Protein AF-A0A8T4D573-F1 (afdb_monomer_lite)

Secondary structure (DSSP, 8-state):
-HHHHHHHHHHHHHHHHHHHHHHHT--HHHHHHHHHHHHHHHHHHHHHHHHHHHHHHHHHHHHHHHHHHGGGS-GGGHHHHHHHHHHHHHHHHHHHHHHHHHHTT---TTHHHHHHHHHHHHHHHHHHHHHHHHHHHH-GGGHHHHHHHHHHHHHHHHHHHHHHHTTTSTTHHHHHHHHHHHHHHHHHHHHHHHHHHHHHHHTT--

Foldseek 3Di:
DVPVVVLVVLVVVLVVQQVVLVVVCDDDPVSVVSNVVSVLSVLLSVLVVLLVVQLVVLVVVLVVVLVVCQVVDDPLLSLVSVLVSVLSSLVSSLVSNCVSCVSNVNPDPQSNLLSVLVSLLVNQLSCLVSVLVSCCVVPVVCVVVSVVSSVLSNVVSNLVSQCSNCVVPPPVVVVSVVVVVVSVVVVVVVCVVVVVVVVVVVVVVD

Sequence (206 aa):
SNFIGGVIKAFITILAIILAIQILNVGGTIGTYLTTIADYLPRLLGGILLIVFGTVLVDFLASFIGRMIRPMFPEAKSEIADMLKNLLMIGLIAFILMMALDLMLLSGDLIYPLILGFVIIGAGIALTDTLIKSIVDDHSEFKGVAGYAKFVLYSIFLIIGAGAIFATFSGVTNIVANISWAFAIALAIMLIPIAYAMAKKMTKET

pLDDT: mean 89.36, std 6.37, range [44.31, 97.0]

Structure (mmCIF, N/CA/C/O backbone):
data_AF-A0A8T4D573-F1
#
_entry.id   AF-A0A8T4D573-F1
#
loop_
_atom_site.group_PDB
_atom_site.id
_atom_site.type_symbol
_atom_site.label_atom_id
_atom_site.label_alt_id
_atom_site.label_comp_id
_atom_site.label_asym_id
_atom_site.label_entity_id
_atom_site.label_seq_id
_atom_site.pdbx_PDB_ins_code
_atom_site.Cartn_x
_atom_site.Cartn_y
_atom_site.Cartn_z
_atom_site.occupancy
_atom_site.B_iso_or_equiv
_atom_site.auth_seq_id
_atom_site.auth_comp_id
_atom_site.auth_asym_id
_atom_site.auth_atom_id
_atom_site.pdbx_PDB_model_num
ATOM 1 N N . SER A 1 1 ? 0.516 21.392 -20.082 1.00 58.72 1 SER A N 1
ATOM 2 C CA . SER A 1 1 ? 0.729 20.498 -21.241 1.00 58.72 1 SER A CA 1
ATOM 3 C C . SER A 1 1 ? 2.173 19.968 -21.378 1.00 58.72 1 SER A C 1
ATOM 5 O O . SER A 1 1 ? 2.546 19.539 -22.462 1.00 58.72 1 SER A O 1
ATOM 7 N N . ASN A 1 2 ? 2.992 19.919 -20.309 1.00 77.62 2 ASN A N 1
ATOM 8 C CA . ASN A 1 2 ? 4.424 19.555 -20.417 1.00 77.62 2 ASN A CA 1
ATOM 9 C C . ASN A 1 2 ? 4.730 18.076 -20.118 1.00 77.62 2 ASN A C 1
ATOM 11 O O . ASN A 1 2 ? 5.731 17.555 -20.598 1.00 77.62 2 ASN A O 1
ATOM 15 N N . PHE A 1 3 ? 3.868 17.383 -19.365 1.00 79.00 3 PHE A N 1
ATOM 16 C CA . PHE A 1 3 ? 4.100 15.989 -18.975 1.00 79.00 3 PHE A CA 1
ATOM 17 C C . PHE A 1 3 ? 3.975 15.021 -20.160 1.00 79.00 3 PHE A C 1
ATOM 19 O O . PHE A 1 3 ? 4.912 14.286 -20.443 1.00 79.00 3 PHE A O 1
ATOM 26 N N . ILE A 1 4 ? 2.869 15.087 -20.913 1.00 80.88 4 ILE A N 1
ATOM 27 C CA . ILE A 1 4 ? 2.641 14.229 -22.092 1.00 80.88 4 ILE A CA 1
ATOM 28 C C . ILE A 1 4 ? 3.752 14.430 -23.132 1.00 80.88 4 ILE A C 1
ATOM 30 O O . ILE A 1 4 ? 4.311 13.459 -23.632 1.00 80.88 4 ILE A O 1
ATOM 34 N N . GLY A 1 5 ? 4.137 15.682 -23.404 1.00 84.19 5 GLY A N 1
ATOM 35 C CA . GLY A 1 5 ? 5.257 15.984 -24.301 1.00 84.19 5 GLY A CA 1
ATOM 36 C C . GLY A 1 5 ? 6.594 15.431 -23.793 1.00 84.19 5 GLY A C 1
ATOM 37 O O . GLY A 1 5 ? 7.361 14.875 -24.575 1.00 84.19 5 GLY A O 1
ATOM 38 N N . GLY A 1 6 ? 6.856 15.520 -22.485 1.00 86.31 6 GLY A N 1
ATOM 39 C CA . GLY A 1 6 ? 8.038 14.929 -21.852 1.00 86.31 6 GLY A CA 1
ATOM 40 C C . GLY A 1 6 ? 8.073 13.404 -21.960 1.00 86.31 6 GLY A C 1
ATOM 41 O O . GLY A 1 6 ? 9.109 12.846 -22.312 1.00 86.31 6 GLY A O 1
ATOM 42 N N . VAL A 1 7 ? 6.936 12.740 -21.742 1.00 85.62 7 VAL A N 1
ATOM 43 C CA . VAL A 1 7 ? 6.785 11.284 -21.885 1.00 85.62 7 VAL A CA 1
ATOM 44 C C . VAL A 1 7 ? 7.024 10.842 -23.324 1.00 85.62 7 VAL A C 1
ATOM 46 O O . VAL A 1 7 ? 7.822 9.939 -23.557 1.00 85.62 7 VAL A O 1
ATOM 49 N N . ILE A 1 8 ? 6.380 11.495 -24.294 1.00 88.12 8 ILE A N 1
ATOM 50 C CA . ILE A 1 8 ? 6.554 11.176 -25.717 1.00 88.12 8 ILE A CA 1
ATOM 51 C C . ILE A 1 8 ? 8.015 11.383 -26.123 1.00 88.12 8 ILE A C 1
ATOM 53 O O . ILE A 1 8 ? 8.599 10.532 -26.791 1.00 88.12 8 ILE A O 1
ATOM 57 N N . LYS A 1 9 ? 8.644 12.474 -25.670 1.00 90.81 9 LYS A N 1
ATOM 58 C CA . LYS A 1 9 ? 10.063 12.728 -25.929 1.00 90.81 9 LYS A CA 1
ATOM 59 C C . LYS A 1 9 ? 10.951 11.643 -25.316 1.00 90.81 9 LYS A C 1
ATOM 61 O O . LYS A 1 9 ? 11.854 11.163 -25.999 1.00 90.81 9 LYS A O 1
ATOM 66 N N . ALA A 1 10 ? 10.701 11.244 -24.069 1.00 88.50 10 ALA A N 1
ATOM 67 C CA . ALA A 1 10 ? 11.438 10.172 -23.403 1.00 88.50 10 ALA A CA 1
ATOM 68 C C . ALA A 1 10 ? 11.289 8.843 -24.156 1.00 88.50 10 ALA A C 1
ATOM 70 O O . ALA A 1 10 ? 12.288 8.184 -24.426 1.00 88.50 10 ALA A O 1
ATOM 71 N N . PHE A 1 11 ? 10.071 8.504 -24.580 1.00 88.75 11 PHE A N 1
ATOM 72 C CA . PHE A 1 11 ? 9.787 7.311 -25.373 1.00 88.75 11 PHE A CA 1
ATOM 73 C C . PHE A 1 11 ? 10.551 7.303 -26.703 1.00 88.75 11 PHE A C 1
ATOM 75 O O . PHE A 1 11 ? 11.274 6.353 -26.989 1.00 88.75 11 PHE A O 1
ATOM 82 N N . ILE A 1 12 ? 10.464 8.388 -27.483 1.00 91.75 12 ILE A N 1
ATOM 83 C CA . ILE A 1 12 ? 11.185 8.518 -28.761 1.00 91.75 12 ILE A CA 1
ATOM 84 C C . ILE A 1 12 ? 12.700 8.444 -28.538 1.00 91.75 12 ILE A C 1
ATOM 86 O O . ILE A 1 12 ? 13.402 7.784 -29.299 1.00 91.75 12 ILE A O 1
ATOM 90 N N . THR A 1 13 ? 13.208 9.087 -27.483 1.00 91.75 13 THR A N 1
ATOM 91 C CA . THR A 1 13 ? 14.639 9.070 -27.145 1.00 91.75 13 THR A CA 1
ATOM 92 C C . THR A 1 13 ? 15.108 7.655 -26.816 1.00 91.75 13 THR A C 1
ATOM 94 O O . THR A 1 13 ? 16.134 7.218 -27.326 1.00 91.75 13 THR A O 1
ATOM 97 N N . ILE A 1 14 ? 14.342 6.914 -26.013 1.00 89.81 14 ILE A N 1
ATOM 98 C CA . ILE A 1 14 ? 14.645 5.524 -25.660 1.00 89.81 14 ILE A CA 1
ATOM 99 C C . ILE A 1 14 ? 14.647 4.637 -26.907 1.00 89.81 14 ILE A C 1
ATOM 101 O O . ILE A 1 14 ? 15.600 3.890 -27.113 1.00 89.81 14 ILE A O 1
ATOM 105 N N . LEU A 1 15 ? 13.637 4.760 -27.775 1.00 89.50 15 LEU A N 1
ATOM 106 C CA . LEU A 1 15 ? 13.593 4.014 -29.036 1.00 89.50 15 LEU A CA 1
ATOM 107 C C . LEU A 1 15 ? 14.800 4.322 -29.927 1.00 89.50 15 LEU A C 1
ATOM 109 O O . LEU A 1 15 ? 15.407 3.405 -30.474 1.00 89.50 15 LEU A O 1
ATOM 113 N N . ALA A 1 16 ? 15.179 5.596 -30.042 1.00 92.44 16 ALA A N 1
ATOM 114 C CA . ALA A 1 16 ? 16.344 6.002 -30.818 1.00 92.44 16 ALA A CA 1
ATOM 115 C C . ALA A 1 16 ? 17.644 5.392 -30.266 1.00 92.44 16 ALA A C 1
ATOM 117 O O . ALA A 1 16 ? 18.464 4.911 -31.044 1.00 92.44 16 ALA A O 1
ATOM 118 N N . ILE A 1 17 ? 17.813 5.360 -28.939 1.00 88.81 17 ILE A N 1
ATOM 119 C CA . ILE A 1 17 ? 18.970 4.734 -28.279 1.00 88.81 17 ILE A CA 1
ATOM 120 C C . ILE A 1 17 ? 19.013 3.228 -28.565 1.00 88.81 17 ILE A C 1
ATOM 122 O O . ILE A 1 17 ? 20.065 2.718 -28.946 1.00 88.81 17 ILE A O 1
ATOM 126 N N . ILE A 1 18 ? 17.884 2.524 -28.425 1.00 88.25 18 ILE A N 1
ATOM 127 C CA . ILE A 1 18 ? 17.798 1.078 -28.684 1.00 88.25 18 ILE A CA 1
ATOM 128 C C . ILE A 1 18 ? 18.195 0.771 -30.130 1.00 88.25 18 ILE A C 1
ATOM 130 O O . ILE A 1 18 ? 19.065 -0.067 -30.368 1.00 88.25 18 ILE A O 1
ATOM 134 N N . LEU A 1 19 ? 17.611 1.490 -31.093 1.00 89.06 19 LEU A N 1
ATOM 135 C CA . LEU A 1 19 ? 17.912 1.310 -32.513 1.00 89.06 19 LEU A CA 1
ATOM 136 C C . LEU A 1 19 ? 19.377 1.626 -32.830 1.00 89.06 19 LEU A C 1
ATOM 138 O O . LEU A 1 19 ? 20.020 0.877 -33.560 1.00 89.06 19 LEU A O 1
ATOM 142 N N . ALA A 1 20 ? 19.929 2.699 -32.260 1.00 90.06 20 ALA A N 1
ATOM 143 C CA . ALA A 1 20 ? 21.328 3.060 -32.460 1.00 90.06 20 ALA A CA 1
ATOM 144 C C . ALA A 1 20 ? 22.279 1.965 -31.951 1.00 90.06 20 ALA A C 1
ATOM 146 O O . ALA A 1 20 ? 23.212 1.595 -32.659 1.00 90.06 20 ALA A O 1
ATOM 147 N N . ILE A 1 21 ? 22.026 1.408 -30.762 1.00 87.06 21 ILE A N 1
ATOM 148 C CA . ILE A 1 21 ? 22.835 0.321 -30.189 1.00 87.06 21 ILE A CA 1
ATOM 149 C C . ILE A 1 21 ? 22.761 -0.936 -31.066 1.00 87.06 21 ILE A C 1
ATOM 151 O O . ILE A 1 21 ? 23.793 -1.551 -31.335 1.00 87.06 21 ILE A O 1
ATOM 155 N N . GLN A 1 22 ? 21.568 -1.286 -31.554 1.00 84.38 22 GLN A N 1
ATOM 156 C CA . GLN A 1 22 ? 21.377 -2.437 -32.441 1.00 84.38 22 GLN A CA 1
ATOM 157 C C . GLN A 1 22 ? 22.103 -2.265 -33.782 1.00 84.38 22 GLN A C 1
ATOM 159 O O . GLN A 1 22 ? 22.758 -3.196 -34.244 1.00 84.38 22 GLN A O 1
ATOM 164 N N . ILE A 1 23 ? 22.039 -1.075 -34.388 1.00 89.06 23 ILE A N 1
ATOM 165 C CA . ILE A 1 23 ? 22.716 -0.775 -35.662 1.00 89.06 23 ILE A CA 1
ATOM 166 C C . ILE A 1 23 ? 24.237 -0.776 -35.496 1.00 89.06 23 ILE A C 1
ATOM 168 O O . ILE A 1 23 ? 24.948 -1.291 -36.357 1.00 89.06 23 ILE A O 1
ATOM 172 N N . LEU A 1 24 ? 24.745 -0.206 -34.398 1.00 87.25 24 LEU A N 1
ATOM 173 C CA . LEU A 1 24 ? 26.181 -0.164 -34.120 1.00 87.25 24 LEU A CA 1
ATOM 174 C C . LEU A 1 24 ? 26.783 -1.561 -33.924 1.00 87.25 24 LEU A C 1
ATOM 176 O O . LEU A 1 24 ? 27.994 -1.702 -34.080 1.00 87.25 24 LEU A O 1
ATOM 180 N N . ASN A 1 25 ? 25.957 -2.568 -33.597 1.00 83.56 25 ASN A N 1
ATOM 181 C CA . ASN A 1 25 ? 26.332 -3.977 -33.454 1.00 83.56 25 ASN A CA 1
ATOM 182 C C . ASN A 1 25 ? 27.663 -4.156 -32.703 1.00 83.56 25 ASN A C 1
ATOM 184 O O . ASN A 1 25 ? 28.587 -4.836 -33.156 1.00 83.56 25 ASN A O 1
ATOM 188 N N . VAL A 1 26 ? 27.785 -3.452 -31.574 1.00 83.25 26 VAL A N 1
ATOM 189 C CA . VAL A 1 26 ? 29.014 -3.433 -30.783 1.00 83.25 26 VAL A CA 1
ATOM 190 C C . VAL A 1 26 ? 29.259 -4.849 -30.266 1.00 83.25 26 VAL A C 1
ATOM 192 O O . VAL A 1 26 ? 28.441 -5.393 -29.534 1.00 83.25 26 VAL A O 1
ATOM 195 N N . GLY A 1 27 ? 30.368 -5.463 -30.673 1.00 84.56 27 GLY A N 1
ATOM 196 C CA . GLY A 1 27 ? 30.741 -6.806 -30.233 1.00 84.56 27 GLY A CA 1
ATOM 197 C C . GLY A 1 27 ? 31.335 -6.840 -28.820 1.00 84.56 27 GLY A C 1
ATOM 198 O O . GLY A 1 27 ? 31.712 -5.818 -28.242 1.00 84.56 27 GLY A O 1
ATOM 199 N N . GLY A 1 28 ? 31.470 -8.050 -28.275 1.00 89.38 28 GLY A N 1
ATOM 200 C CA . GLY A 1 28 ? 32.085 -8.290 -26.967 1.00 89.38 28 GLY A CA 1
ATOM 201 C C . GLY A 1 28 ? 31.202 -7.892 -25.779 1.00 89.38 28 GLY A C 1
ATOM 202 O O . GLY A 1 28 ? 30.035 -7.538 -25.924 1.00 89.38 28 GLY A O 1
ATOM 203 N N . THR A 1 29 ? 31.773 -7.949 -24.575 1.00 88.75 29 THR A N 1
ATOM 204 C CA . THR A 1 29 ? 31.040 -7.773 -23.308 1.00 88.75 29 THR A CA 1
ATOM 205 C C . THR A 1 29 ? 30.354 -6.408 -23.189 1.00 88.75 29 THR A C 1
ATOM 207 O O . THR A 1 29 ? 29.264 -6.306 -22.633 1.00 88.75 29 THR A O 1
ATOM 210 N N . ILE A 1 30 ? 30.966 -5.352 -23.736 1.00 87.00 30 ILE A N 1
ATOM 211 C CA . ILE A 1 30 ? 30.403 -3.993 -23.724 1.00 87.00 30 ILE A CA 1
ATOM 212 C C . ILE A 1 30 ? 29.105 -3.939 -24.535 1.00 87.00 30 ILE A C 1
ATOM 214 O O . ILE A 1 30 ? 28.129 -3.347 -24.079 1.00 87.00 30 ILE A O 1
ATOM 218 N N . GLY A 1 31 ? 29.067 -4.606 -25.690 1.00 87.31 31 GLY A N 1
ATOM 219 C CA . GLY A 1 31 ? 27.861 -4.738 -26.502 1.00 87.31 31 GLY A CA 1
ATOM 220 C C . GLY A 1 31 ? 26.701 -5.354 -25.736 1.00 87.31 31 GLY A C 1
ATOM 221 O O . GLY A 1 31 ? 25.617 -4.781 -25.689 1.00 87.31 31 GLY A O 1
ATOM 222 N N . THR A 1 32 ? 26.959 -6.471 -25.052 1.00 89.31 32 THR A N 1
ATOM 223 C CA . THR A 1 32 ? 25.956 -7.176 -24.241 1.00 89.31 32 THR A CA 1
ATOM 224 C C . THR A 1 32 ? 25.399 -6.313 -23.104 1.00 89.31 32 THR A C 1
ATOM 226 O O . THR A 1 32 ? 24.200 -6.348 -22.822 1.00 89.31 32 THR A O 1
ATOM 229 N N . TYR A 1 33 ? 26.237 -5.507 -22.445 1.00 89.50 33 TYR A N 1
ATOM 230 C CA . TYR A 1 33 ? 25.753 -4.574 -21.423 1.00 89.50 33 TYR A CA 1
ATOM 231 C C . TYR A 1 33 ? 24.884 -3.467 -22.023 1.00 89.50 33 TYR A C 1
ATOM 233 O O . TYR A 1 33 ? 23.827 -3.159 -21.473 1.00 89.50 33 TYR A O 1
ATOM 241 N N . LEU A 1 34 ? 25.292 -2.894 -23.159 1.00 89.19 34 LEU A N 1
ATOM 242 C CA . LEU A 1 34 ? 24.526 -1.848 -23.833 1.00 89.19 34 LEU A CA 1
ATOM 243 C C . LEU A 1 34 ? 23.157 -2.353 -24.292 1.00 89.19 34 LEU A C 1
ATOM 245 O O . LEU A 1 34 ? 22.168 -1.658 -24.076 1.00 89.19 34 LEU A O 1
ATOM 249 N N . THR A 1 35 ? 23.072 -3.565 -24.848 1.00 88.38 35 THR A N 1
ATOM 250 C CA . THR A 1 35 ? 21.784 -4.165 -25.228 1.00 88.38 35 THR A CA 1
ATOM 251 C C . THR A 1 35 ? 20.903 -4.412 -24.006 1.00 88.38 35 THR A C 1
ATOM 253 O O . THR A 1 35 ? 19.734 -4.051 -24.020 1.00 88.38 35 THR A O 1
ATOM 256 N N . THR A 1 36 ? 21.472 -4.911 -22.905 1.00 90.12 36 THR A N 1
ATOM 257 C CA . THR A 1 36 ? 20.721 -5.146 -21.658 1.00 90.12 36 THR A CA 1
ATOM 258 C C . THR A 1 36 ? 20.144 -3.849 -21.079 1.00 90.12 36 THR A C 1
ATOM 260 O O . THR A 1 36 ? 18.984 -3.807 -20.673 1.00 90.12 36 THR A O 1
ATOM 263 N N . ILE A 1 37 ? 20.931 -2.766 -21.061 1.00 90.25 37 ILE A N 1
ATOM 264 C CA . ILE A 1 37 ? 20.462 -1.445 -20.611 1.00 90.25 37 ILE A CA 1
ATOM 265 C C . ILE A 1 37 ? 19.365 -0.929 -21.547 1.00 90.25 37 ILE A C 1
ATOM 267 O O . ILE A 1 37 ? 18.338 -0.433 -21.081 1.00 90.25 37 ILE A O 1
ATOM 271 N N . ALA A 1 38 ? 19.568 -1.059 -22.858 1.00 89.25 38 ALA A N 1
ATOM 272 C CA . ALA A 1 38 ? 18.610 -0.626 -23.864 1.00 89.25 38 ALA A CA 1
ATOM 273 C C . ALA A 1 38 ? 17.259 -1.345 -23.708 1.00 89.25 38 ALA A C 1
ATOM 275 O O . ALA A 1 38 ? 16.220 -0.690 -23.719 1.00 89.25 38 ALA A O 1
ATOM 276 N N . ASP A 1 39 ? 17.275 -2.655 -23.459 1.00 89.50 39 ASP A N 1
ATOM 277 C CA . ASP A 1 39 ? 16.074 -3.474 -23.256 1.00 89.50 39 ASP A CA 1
ATOM 278 C C . ASP A 1 39 ? 15.352 -3.172 -21.929 1.00 89.50 39 ASP A C 1
ATOM 280 O O . ASP A 1 39 ? 14.144 -3.399 -21.797 1.00 89.50 39 ASP A O 1
ATOM 284 N N . TYR A 1 40 ? 16.066 -2.628 -20.938 1.00 93.12 40 TYR A N 1
ATOM 285 C CA . TYR A 1 40 ? 15.498 -2.215 -19.654 1.00 93.12 40 TYR A CA 1
ATOM 286 C C . TYR A 1 40 ? 14.774 -0.860 -19.723 1.00 93.12 40 TYR A C 1
ATOM 288 O O . TYR A 1 40 ? 13.753 -0.668 -19.058 1.00 93.12 40 TYR A O 1
ATOM 296 N N . LEU A 1 41 ? 15.253 0.084 -20.541 1.00 92.19 41 LEU A N 1
ATOM 297 C CA . LEU A 1 41 ? 14.699 1.444 -20.616 1.00 92.19 41 LEU A CA 1
ATOM 298 C C . LEU A 1 41 ? 13.180 1.496 -20.907 1.00 92.19 41 LEU A C 1
ATOM 300 O O . LEU A 1 41 ? 12.484 2.249 -20.218 1.00 92.19 41 LEU A O 1
ATOM 304 N N . PRO A 1 42 ? 12.616 0.710 -21.852 1.00 92.25 42 PRO A N 1
ATOM 305 C CA . PRO A 1 42 ? 11.173 0.671 -22.082 1.00 92.25 42 PRO A CA 1
ATOM 306 C C . PRO A 1 42 ? 10.381 0.212 -20.859 1.00 92.25 42 PRO A C 1
ATOM 308 O O . PRO A 1 42 ? 9.311 0.754 -20.586 1.00 92.25 42 PRO A O 1
ATOM 311 N N . ARG A 1 43 ? 10.911 -0.758 -20.104 1.00 94.31 43 ARG A N 1
ATOM 312 C CA . ARG A 1 43 ? 10.274 -1.289 -18.890 1.00 94.31 43 ARG A CA 1
ATOM 313 C C . ARG A 1 43 ? 10.236 -0.241 -17.787 1.00 94.31 43 ARG A C 1
ATOM 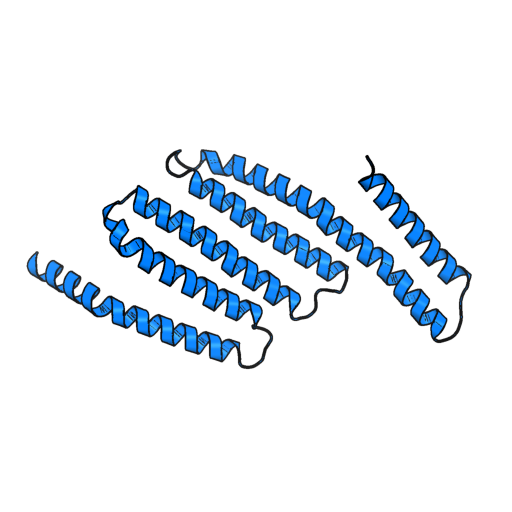315 O O . ARG A 1 43 ? 9.186 -0.016 -17.192 1.00 94.31 43 ARG A O 1
ATOM 322 N N . LEU A 1 44 ? 11.359 0.449 -17.579 1.00 93.81 44 LEU A N 1
ATOM 323 C CA . LEU A 1 44 ? 11.462 1.552 -16.626 1.00 93.81 44 LEU A CA 1
ATOM 324 C C . LEU A 1 44 ? 10.452 2.658 -16.945 1.00 93.81 44 LEU A C 1
ATOM 326 O O . LEU A 1 44 ? 9.699 3.090 -16.072 1.00 93.81 44 LEU A O 1
ATOM 330 N N . LEU A 1 45 ? 10.401 3.088 -18.209 1.00 93.25 45 LEU A N 1
ATOM 331 C CA . LEU A 1 45 ? 9.435 4.091 -18.645 1.00 93.25 45 LEU A CA 1
ATOM 332 C C . LEU A 1 45 ? 7.999 3.591 -18.441 1.00 93.25 45 LEU A C 1
ATOM 334 O O . LEU A 1 45 ? 7.183 4.317 -17.882 1.00 93.25 45 LEU A O 1
ATOM 338 N N . GLY A 1 46 ? 7.700 2.352 -18.839 1.00 94.44 46 GLY A N 1
ATOM 339 C CA . GLY A 1 46 ? 6.391 1.733 -18.648 1.00 94.44 46 GLY A CA 1
ATOM 340 C C . GLY A 1 46 ? 5.944 1.728 -17.185 1.00 94.44 46 GLY A C 1
ATOM 341 O O . GLY A 1 46 ? 4.816 2.119 -16.899 1.00 94.44 46 GLY A O 1
ATOM 342 N N . GLY A 1 47 ? 6.834 1.376 -16.253 1.00 95.62 47 GLY A N 1
ATOM 343 C CA . GLY A 1 47 ? 6.546 1.400 -14.818 1.00 95.62 47 GLY A CA 1
ATOM 344 C C . GLY A 1 47 ? 6.252 2.802 -14.289 1.00 95.62 47 GLY A C 1
ATOM 345 O O . GLY A 1 47 ? 5.265 3.000 -13.584 1.00 95.62 47 GLY A O 1
ATOM 346 N N . ILE A 1 48 ? 7.044 3.804 -14.686 1.00 93.44 48 ILE A N 1
ATOM 347 C CA . ILE A 1 48 ? 6.796 5.208 -14.318 1.00 93.44 48 ILE A CA 1
ATOM 348 C C . ILE A 1 48 ? 5.435 5.674 -14.851 1.00 93.44 48 ILE A C 1
ATOM 350 O O . ILE A 1 48 ? 4.665 6.304 -14.124 1.00 93.44 48 ILE A O 1
ATOM 354 N N . LEU A 1 49 ? 5.109 5.346 -16.104 1.00 94.62 49 LEU A N 1
ATOM 355 C CA . LEU A 1 49 ? 3.810 5.677 -16.691 1.00 94.62 49 LEU A CA 1
ATOM 356 C C . LEU A 1 49 ? 2.665 4.974 -15.972 1.00 94.62 49 LEU A C 1
ATOM 358 O O . LEU A 1 49 ? 1.633 5.598 -15.735 1.00 94.62 49 LEU A O 1
ATOM 362 N N . LEU A 1 50 ? 2.858 3.715 -15.579 1.00 96.25 50 LEU A N 1
ATOM 363 C CA . LEU A 1 50 ? 1.880 2.964 -14.807 1.00 96.25 50 LEU A CA 1
ATOM 364 C C . LEU A 1 50 ? 1.618 3.632 -13.453 1.00 96.25 50 LEU A C 1
ATOM 366 O O . LEU A 1 50 ? 0.462 3.747 -13.067 1.00 96.25 50 LEU A O 1
ATOM 370 N N . ILE A 1 51 ? 2.638 4.151 -12.764 1.00 95.25 51 ILE A N 1
ATOM 371 C CA . ILE A 1 51 ? 2.447 4.904 -11.512 1.00 95.25 51 ILE A CA 1
ATOM 372 C C . ILE A 1 51 ? 1.665 6.195 -11.776 1.00 95.25 51 ILE A C 1
ATOM 374 O O . ILE A 1 51 ? 0.683 6.482 -11.090 1.00 95.25 51 ILE A O 1
ATOM 378 N N . VAL A 1 52 ? 2.062 6.978 -12.782 1.00 93.88 52 VAL A N 1
ATOM 379 C CA . VAL A 1 52 ? 1.438 8.284 -13.034 1.00 93.88 52 VAL A CA 1
ATOM 380 C C . VAL A 1 52 ? -0.009 8.145 -13.502 1.00 93.88 52 VAL A C 1
ATOM 382 O O . VAL A 1 52 ? -0.898 8.773 -12.938 1.00 93.88 52 VAL A O 1
ATOM 385 N N . PHE A 1 53 ? -0.278 7.319 -14.511 1.00 94.19 53 PHE A N 1
ATOM 386 C CA . PHE A 1 53 ? -1.645 7.128 -14.998 1.00 94.19 53 PHE A CA 1
ATOM 387 C C . PHE A 1 53 ? -2.471 6.249 -14.062 1.00 94.19 53 PHE A C 1
ATOM 389 O O . PHE A 1 53 ? -3.662 6.496 -13.881 1.00 94.19 53 PHE A O 1
ATOM 396 N N . GLY A 1 54 ? -1.842 5.255 -13.435 1.00 95.56 54 GLY A N 1
ATOM 397 C CA . GLY A 1 54 ? -2.488 4.378 -12.471 1.00 95.56 54 GLY A CA 1
ATOM 398 C C . GLY A 1 54 ? -3.015 5.157 -11.278 1.00 95.56 54 GLY A C 1
ATOM 399 O O . GLY A 1 54 ? -4.178 4.999 -10.944 1.00 95.56 54 GLY A O 1
ATOM 400 N N . THR A 1 55 ? -2.233 6.063 -10.685 1.00 94.19 55 THR A N 1
ATOM 401 C CA . THR A 1 55 ? -2.708 6.886 -9.552 1.00 94.19 55 THR A CA 1
ATOM 402 C C . THR A 1 55 ? -3.910 7.762 -9.911 1.00 94.19 55 THR A C 1
ATOM 404 O O . THR A 1 55 ? -4.852 7.843 -9.123 1.00 94.19 55 THR A O 1
ATOM 407 N N . VAL A 1 56 ? -3.941 8.344 -11.116 1.00 95.44 56 VAL A N 1
ATOM 408 C CA . VAL A 1 56 ? -5.115 9.081 -11.624 1.00 95.44 56 VAL A CA 1
ATOM 409 C C . VAL A 1 56 ? -6.331 8.160 -11.750 1.00 95.44 56 VAL A C 1
ATOM 411 O O . VAL A 1 56 ? -7.435 8.523 -11.343 1.00 95.44 56 VAL A O 1
ATOM 414 N N . LEU A 1 57 ? -6.137 6.951 -12.280 1.00 95.94 57 LEU A N 1
ATOM 415 C CA . LEU A 1 57 ? -7.197 5.952 -12.402 1.00 95.94 57 LEU A CA 1
ATOM 416 C C . LEU A 1 57 ? -7.700 5.489 -11.029 1.00 95.94 57 LEU A C 1
ATOM 418 O O . LEU A 1 57 ? -8.906 5.326 -10.853 1.00 95.94 57 LEU A O 1
ATOM 422 N N . VAL A 1 58 ? -6.812 5.324 -10.045 1.00 97.00 58 VAL A N 1
ATOM 423 C CA . VAL A 1 58 ? -7.197 4.985 -8.669 1.00 97.00 58 VAL A CA 1
ATOM 424 C C . VAL A 1 58 ? -8.059 6.078 -8.057 1.00 97.00 58 VAL A C 1
ATOM 426 O O . VAL A 1 58 ? -9.103 5.762 -7.489 1.00 97.00 58 VAL A O 1
ATOM 429 N N . ASP A 1 59 ? -7.667 7.347 -8.187 1.00 95.62 59 ASP A N 1
ATOM 430 C CA . ASP A 1 59 ? -8.467 8.455 -7.660 1.00 95.62 59 ASP A CA 1
ATOM 431 C C . ASP A 1 59 ? -9.856 8.503 -8.311 1.00 95.62 59 ASP A C 1
ATOM 433 O O . ASP A 1 59 ? -10.870 8.633 -7.618 1.00 95.62 59 ASP A O 1
ATOM 437 N N . PHE A 1 60 ? -9.920 8.297 -9.630 1.00 96.12 60 PHE A N 1
ATOM 438 C CA . PHE A 1 60 ? -11.183 8.199 -10.353 1.00 96.12 60 PHE A CA 1
ATOM 439 C C . PHE A 1 60 ? -12.054 7.045 -9.841 1.00 96.12 60 PHE A C 1
ATOM 441 O O . PHE A 1 60 ? -13.204 7.274 -9.460 1.00 96.12 60 PHE A O 1
ATOM 448 N N . LEU A 1 61 ? -11.519 5.819 -9.792 1.00 95.81 61 LEU A N 1
ATOM 449 C CA . LEU A 1 61 ? -12.261 4.633 -9.355 1.00 95.81 61 LEU A CA 1
ATOM 450 C C . LEU A 1 61 ? -12.716 4.749 -7.903 1.00 95.81 61 LEU A C 1
ATOM 452 O O . LEU A 1 61 ? -13.876 4.476 -7.594 1.00 95.81 61 LEU A O 1
ATOM 456 N N . ALA A 1 62 ? -11.833 5.183 -7.010 1.00 95.19 62 ALA A N 1
ATOM 457 C CA . ALA A 1 62 ? -12.171 5.317 -5.608 1.00 95.19 62 ALA A CA 1
ATOM 458 C C . ALA A 1 62 ? -13.179 6.428 -5.359 1.00 95.19 62 ALA A C 1
ATOM 460 O O . ALA A 1 62 ? -14.098 6.261 -4.562 1.00 95.19 62 ALA A O 1
ATOM 461 N N . SER A 1 63 ? -13.066 7.550 -6.065 1.00 94.69 63 SER A N 1
ATOM 462 C CA . SER A 1 63 ? -14.066 8.609 -5.992 1.00 94.69 63 SER A CA 1
ATOM 463 C C . SER A 1 63 ? -15.407 8.170 -6.576 1.00 94.69 63 SER A C 1
ATOM 465 O O . SER A 1 63 ? -16.444 8.500 -6.004 1.00 94.69 63 SER A O 1
ATOM 467 N N . PHE A 1 64 ? -15.410 7.403 -7.667 1.00 94.88 64 PHE A N 1
ATOM 468 C CA . PHE A 1 64 ? -16.626 6.839 -8.249 1.00 94.88 64 PHE A CA 1
ATOM 469 C C . PHE A 1 64 ? -17.326 5.883 -7.276 1.00 94.88 64 PHE A C 1
ATOM 471 O O . PHE A 1 64 ? -18.493 6.093 -6.946 1.00 94.88 64 PHE A O 1
ATOM 478 N N . ILE A 1 65 ? -16.598 4.894 -6.751 1.00 93.31 65 ILE A N 1
ATOM 479 C CA . ILE A 1 65 ? -17.131 3.942 -5.771 1.00 93.31 65 ILE A CA 1
ATOM 480 C C . ILE A 1 65 ? -17.558 4.678 -4.499 1.00 93.31 65 ILE A C 1
ATOM 482 O O . ILE A 1 65 ? -18.661 4.456 -4.018 1.00 93.31 65 ILE A O 1
ATOM 486 N N . GLY A 1 66 ? -16.757 5.628 -4.009 1.00 92.25 66 GLY A N 1
ATOM 487 C CA . GLY A 1 66 ? -17.085 6.468 -2.857 1.00 92.25 66 GLY A CA 1
ATOM 488 C C . GLY A 1 66 ? -18.422 7.202 -3.010 1.00 92.25 66 GLY A C 1
ATOM 489 O O . GLY A 1 66 ? -19.244 7.199 -2.097 1.00 92.25 66 GLY A O 1
ATOM 490 N N . ARG A 1 67 ? -18.688 7.783 -4.186 1.00 93.25 67 ARG A N 1
ATOM 491 C CA . ARG A 1 67 ? -19.976 8.435 -4.488 1.00 93.25 67 ARG A CA 1
ATOM 492 C C . ARG A 1 67 ? -21.132 7.443 -4.595 1.00 93.25 67 ARG A C 1
ATOM 494 O O . ARG A 1 67 ? -22.253 7.816 -4.275 1.00 93.25 67 ARG A O 1
ATOM 501 N N . MET A 1 68 ? -20.871 6.214 -5.036 1.00 92.75 68 MET A N 1
ATOM 502 C CA . MET A 1 68 ? -21.880 5.158 -5.134 1.00 92.75 68 MET A CA 1
ATOM 503 C C . MET A 1 68 ? -22.251 4.579 -3.763 1.00 92.75 68 MET A C 1
ATOM 505 O O . MET A 1 68 ? -23.426 4.329 -3.513 1.00 92.75 68 MET A O 1
ATOM 509 N N . ILE A 1 69 ? -21.275 4.399 -2.867 1.00 91.12 69 ILE A N 1
ATOM 510 C CA . ILE A 1 69 ? -21.503 3.814 -1.537 1.00 91.12 69 ILE A CA 1
ATOM 511 C C . ILE A 1 69 ? -22.037 4.831 -0.527 1.00 91.12 69 ILE A C 1
ATOM 513 O O . ILE A 1 69 ? -22.785 4.454 0.366 1.00 91.12 69 ILE A O 1
ATOM 517 N N . ARG A 1 70 ? -21.682 6.118 -0.643 1.00 89.94 70 ARG A N 1
ATOM 518 C CA . ARG A 1 70 ? -22.054 7.144 0.346 1.00 89.94 70 ARG A CA 1
ATOM 519 C C . ARG A 1 70 ? -23.568 7.259 0.590 1.00 89.94 70 ARG A C 1
ATOM 521 O O . ARG A 1 70 ? -23.937 7.318 1.757 1.00 89.94 70 ARG A O 1
ATOM 528 N N . PRO A 1 71 ? -24.449 7.205 -0.430 1.00 92.50 71 PRO A N 1
ATOM 529 C CA . PRO A 1 71 ? -25.901 7.193 -0.228 1.00 92.50 71 PRO A CA 1
ATOM 530 C C . PRO A 1 71 ? -26.437 5.961 0.516 1.00 92.50 71 PRO A C 1
ATOM 532 O O . PRO A 1 71 ? -27.575 5.983 0.972 1.00 92.50 71 PRO A O 1
ATOM 535 N N . MET A 1 72 ? -25.656 4.880 0.628 1.00 90.56 72 MET A N 1
ATOM 536 C CA . MET A 1 72 ? -26.053 3.667 1.354 1.00 90.56 72 MET A CA 1
ATOM 537 C C . MET A 1 72 ? -25.878 3.807 2.874 1.00 90.56 72 MET A C 1
ATOM 539 O O . MET A 1 72 ? -26.365 2.959 3.620 1.00 90.56 72 MET A O 1
ATOM 543 N N . PHE A 1 73 ? -25.190 4.856 3.338 1.00 87.88 73 PHE A N 1
ATOM 544 C CA . PHE A 1 73 ? -24.974 5.130 4.754 1.00 87.88 73 PHE A CA 1
ATOM 545 C C . PHE A 1 73 ? -25.828 6.323 5.210 1.00 87.88 73 PHE A C 1
ATOM 547 O O . PHE A 1 73 ? -25.908 7.324 4.497 1.00 87.88 73 PHE A O 1
ATOM 554 N N . PRO A 1 74 ? -26.436 6.261 6.409 1.00 86.06 74 PRO A N 1
ATOM 555 C CA . PRO A 1 74 ? -27.051 7.430 7.036 1.00 86.06 74 PRO A CA 1
ATOM 556 C C . PRO A 1 74 ? -26.039 8.573 7.199 1.00 86.06 74 PRO A C 1
ATOM 558 O O . PRO A 1 74 ? -24.849 8.310 7.376 1.00 86.06 74 PRO A O 1
ATOM 561 N N . GLU A 1 75 ? -26.496 9.830 7.230 1.00 81.00 75 GLU A N 1
ATOM 562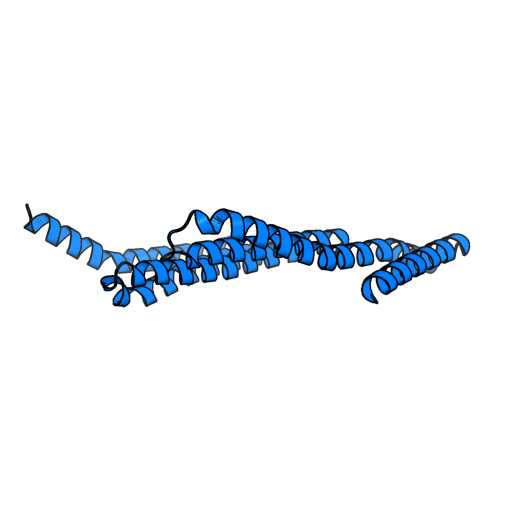 C CA . GLU A 1 75 ? -25.605 10.996 7.397 1.00 81.00 75 GLU A CA 1
ATOM 563 C C . GLU A 1 75 ? -24.730 10.897 8.656 1.00 81.00 75 GLU A C 1
ATOM 565 O O . GLU A 1 75 ? -23.544 11.210 8.605 1.00 81.00 75 GLU A O 1
ATOM 570 N N . ALA A 1 76 ? -25.269 10.348 9.749 1.00 79.19 76 ALA A N 1
ATOM 571 C CA . ALA A 1 76 ? -24.532 10.097 10.991 1.00 79.19 76 ALA A CA 1
ATOM 572 C C . ALA A 1 76 ? -23.364 9.095 10.845 1.00 79.19 76 ALA A C 1
ATOM 574 O O . ALA A 1 76 ? -22.506 9.018 11.716 1.00 79.19 76 ALA A O 1
ATOM 575 N N . LYS A 1 77 ? -23.316 8.320 9.751 1.00 83.38 77 LYS A N 1
ATOM 576 C CA . LYS A 1 77 ? -22.278 7.315 9.463 1.00 83.38 77 LYS A CA 1
ATOM 577 C C . LYS A 1 77 ? -21.521 7.607 8.168 1.00 83.38 77 LYS A C 1
ATOM 579 O O . LYS A 1 77 ? -20.885 6.710 7.612 1.00 83.38 7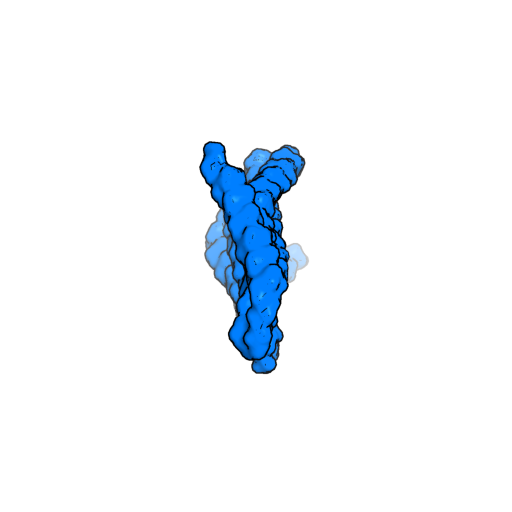7 LYS A O 1
ATOM 584 N N . SER A 1 78 ? -21.538 8.857 7.697 1.00 85.69 78 SER A N 1
ATOM 585 C CA . SER A 1 78 ? -20.810 9.258 6.486 1.00 85.69 78 SER A CA 1
ATOM 586 C C . SER A 1 78 ? -19.304 8.997 6.586 1.00 85.69 78 SER A C 1
ATOM 588 O O . SER A 1 78 ? -18.665 8.709 5.577 1.00 85.69 78 SER A O 1
ATOM 590 N N . GLU A 1 79 ? -18.744 9.025 7.799 1.00 86.62 79 GLU A N 1
ATOM 591 C CA . GLU A 1 79 ? -17.333 8.707 8.050 1.00 86.62 79 GLU A CA 1
ATOM 592 C C . GLU A 1 79 ? -16.973 7.265 7.664 1.00 86.62 79 GLU A C 1
ATOM 594 O O . GLU A 1 79 ? -15.873 7.020 7.175 1.00 86.62 79 GLU A O 1
ATOM 599 N N . ILE A 1 80 ? -17.905 6.312 7.800 1.00 88.06 80 ILE A N 1
ATOM 600 C CA . ILE A 1 80 ? -17.693 4.917 7.384 1.00 88.06 80 ILE A CA 1
ATOM 601 C C . ILE A 1 80 ? -17.596 4.830 5.858 1.00 88.06 80 ILE A C 1
ATOM 603 O O . ILE A 1 80 ? -16.733 4.128 5.333 1.00 88.06 80 ILE A O 1
ATOM 607 N N . ALA A 1 81 ? -18.439 5.572 5.135 1.00 89.88 81 ALA A N 1
ATOM 608 C CA . ALA A 1 81 ? -18.366 5.636 3.678 1.00 89.88 81 ALA A CA 1
ATOM 609 C C . ALA A 1 81 ? -17.030 6.236 3.205 1.00 89.88 81 ALA A C 1
ATOM 611 O O . ALA A 1 81 ? -16.391 5.698 2.298 1.00 89.88 81 ALA A O 1
ATOM 612 N N . ASP A 1 82 ? -16.581 7.315 3.851 1.00 90.31 82 ASP A N 1
ATOM 613 C CA . ASP A 1 82 ? -15.306 7.960 3.534 1.00 90.31 82 ASP A CA 1
ATOM 614 C C . ASP A 1 82 ? -14.112 7.047 3.876 1.00 90.31 82 ASP A C 1
ATOM 616 O O . ASP A 1 82 ? -13.162 6.942 3.098 1.00 90.31 82 ASP A O 1
ATOM 620 N N . MET A 1 83 ? -14.184 6.296 4.978 1.00 92.12 83 MET A N 1
ATOM 621 C CA . MET A 1 83 ? -13.207 5.262 5.318 1.00 92.12 83 MET A CA 1
ATOM 622 C C . MET A 1 83 ? -13.154 4.160 4.255 1.00 92.12 83 MET A C 1
ATOM 624 O O . MET A 1 83 ? -12.068 3.828 3.792 1.00 92.12 83 MET A O 1
ATOM 628 N N . LEU A 1 84 ? -14.294 3.608 3.829 1.00 91.94 84 LEU A N 1
ATOM 629 C CA . LEU A 1 84 ? -14.333 2.572 2.789 1.00 91.94 84 LEU A CA 1
ATOM 630 C C . LEU A 1 84 ? -13.722 3.064 1.471 1.00 91.94 84 LEU A C 1
ATOM 632 O O . LEU A 1 84 ? -12.948 2.338 0.845 1.00 91.94 84 LEU A O 1
ATOM 636 N N . LYS A 1 85 ? -14.000 4.317 1.084 1.00 93.25 85 LYS A N 1
ATOM 637 C CA . LYS A 1 85 ? -13.324 4.969 -0.044 1.00 93.25 85 LYS A CA 1
ATOM 638 C C . LYS A 1 85 ? -11.807 4.993 0.164 1.00 93.25 85 LYS A C 1
ATOM 640 O O . LYS A 1 85 ? -11.068 4.594 -0.732 1.00 93.25 85 LYS A O 1
ATOM 645 N N . ASN A 1 86 ? -11.339 5.455 1.322 1.00 92.38 86 ASN A N 1
ATOM 646 C CA . ASN A 1 86 ? -9.909 5.575 1.611 1.00 92.38 86 ASN A CA 1
ATOM 647 C C . ASN A 1 86 ? -9.205 4.211 1.628 1.00 92.38 86 ASN A C 1
ATOM 649 O O . ASN A 1 86 ? -8.105 4.083 1.099 1.00 92.38 86 ASN A O 1
ATOM 653 N N . LEU A 1 87 ? -9.847 3.174 2.168 1.00 93.75 87 LEU A N 1
ATOM 654 C CA . LEU A 1 87 ? -9.330 1.803 2.151 1.00 93.75 87 LEU A CA 1
ATOM 655 C C . LEU A 1 87 ? -9.182 1.276 0.727 1.00 93.75 87 LEU A C 1
ATOM 657 O O . LEU A 1 87 ? -8.153 0.690 0.387 1.00 93.75 87 LEU A O 1
ATOM 661 N N . LEU A 1 88 ? -10.180 1.536 -0.118 1.00 94.44 88 LEU A N 1
ATOM 662 C CA . LEU A 1 88 ? -10.109 1.199 -1.530 1.00 94.44 88 LEU A CA 1
ATOM 663 C C . LEU A 1 88 ? -8.966 1.961 -2.222 1.00 94.44 88 LEU A C 1
ATOM 665 O O . LEU A 1 88 ? -8.207 1.350 -2.968 1.00 94.44 88 LEU A O 1
ATOM 669 N N . MET A 1 89 ? -8.786 3.259 -1.941 1.00 94.31 89 MET A N 1
ATOM 670 C CA . MET A 1 89 ? -7.650 4.032 -2.466 1.00 94.31 89 MET A CA 1
ATOM 671 C C . MET A 1 89 ? -6.311 3.413 -2.069 1.00 94.31 89 MET A C 1
ATOM 673 O O . MET A 1 89 ? -5.469 3.198 -2.934 1.00 94.31 89 MET A O 1
ATOM 677 N N . ILE A 1 90 ? -6.117 3.103 -0.784 1.00 93.94 90 ILE A N 1
ATOM 678 C CA . ILE A 1 90 ? -4.872 2.514 -0.275 1.00 93.94 90 ILE A CA 1
ATOM 679 C C . ILE A 1 90 ? -4.589 1.179 -0.975 1.00 93.94 90 ILE A C 1
ATOM 681 O O . ILE A 1 90 ? -3.486 0.978 -1.484 1.00 93.94 90 ILE A O 1
ATOM 685 N N . GLY A 1 91 ? -5.586 0.291 -1.051 1.00 93.94 91 GLY A N 1
ATOM 686 C CA . GLY A 1 91 ? -5.441 -1.013 -1.699 1.00 93.94 91 GLY A CA 1
ATOM 687 C C . GLY A 1 91 ? -5.136 -0.906 -3.195 1.00 93.94 91 GLY A C 1
ATOM 688 O O . GLY A 1 91 ? -4.242 -1.582 -3.699 1.00 93.94 91 GLY A O 1
ATOM 689 N N . LEU A 1 92 ? -5.826 -0.013 -3.906 1.00 95.62 92 LEU A N 1
ATOM 690 C CA . LEU A 1 92 ? -5.602 0.205 -5.333 1.00 95.62 92 LEU A CA 1
ATOM 691 C C . LEU A 1 92 ? -4.248 0.873 -5.619 1.00 95.62 92 LEU A C 1
ATOM 693 O O . LEU A 1 92 ? -3.577 0.484 -6.571 1.00 95.62 92 LEU A O 1
ATOM 697 N N . ILE A 1 93 ? -3.806 1.834 -4.799 1.00 95.25 93 ILE A N 1
ATOM 698 C CA . ILE A 1 93 ? -2.463 2.428 -4.920 1.00 95.25 93 ILE A CA 1
ATOM 699 C C . ILE A 1 93 ? -1.402 1.349 -4.726 1.00 95.25 93 ILE A C 1
ATOM 701 O O . ILE A 1 93 ? -0.483 1.246 -5.533 1.00 95.25 93 ILE A O 1
ATOM 705 N N . ALA A 1 94 ? -1.538 0.522 -3.690 1.00 95.19 94 ALA A N 1
ATOM 706 C CA . ALA A 1 94 ? -0.612 -0.573 -3.434 1.00 95.19 94 ALA A CA 1
ATOM 707 C C . ALA A 1 94 ? -0.541 -1.560 -4.606 1.00 95.19 94 ALA A C 1
ATOM 709 O O . ALA A 1 94 ? 0.549 -1.972 -4.998 1.00 95.19 94 ALA A O 1
ATOM 710 N N . PHE A 1 95 ? -1.686 -1.875 -5.213 1.00 94.56 95 PHE A N 1
ATOM 711 C CA . PHE A 1 95 ? -1.761 -2.706 -6.409 1.00 94.56 95 PHE A CA 1
ATOM 712 C C . PHE A 1 95 ? -1.043 -2.075 -7.615 1.00 94.56 95 PHE A C 1
ATOM 714 O O . PHE A 1 95 ? -0.229 -2.735 -8.259 1.00 94.56 95 PHE A O 1
ATOM 721 N N . ILE A 1 96 ? -1.276 -0.785 -7.893 1.00 96.06 96 ILE A N 1
ATOM 722 C CA . ILE A 1 96 ? -0.571 -0.041 -8.953 1.00 96.06 96 ILE A CA 1
ATOM 723 C C . ILE A 1 96 ? 0.940 -0.028 -8.704 1.00 96.06 96 ILE A C 1
ATOM 725 O O . ILE A 1 96 ? 1.714 -0.293 -9.622 1.00 96.06 96 ILE A O 1
ATOM 729 N N . LEU A 1 97 ? 1.373 0.250 -7.472 1.00 95.19 97 LEU A N 1
ATOM 730 C CA . LEU A 1 97 ? 2.791 0.253 -7.113 1.00 95.19 97 LEU A CA 1
ATOM 731 C C . LEU A 1 97 ? 3.419 -1.127 -7.304 1.00 95.19 97 LEU A C 1
ATOM 733 O O . LEU A 1 97 ? 4.502 -1.221 -7.874 1.00 95.19 97 LEU A O 1
ATOM 737 N N . MET A 1 98 ? 2.732 -2.191 -6.890 1.00 93.94 98 MET A N 1
ATOM 738 C CA . MET A 1 98 ? 3.202 -3.559 -7.087 1.00 93.94 98 MET A CA 1
ATOM 739 C C . MET A 1 98 ? 3.380 -3.878 -8.575 1.00 93.94 98 MET A C 1
ATOM 741 O O . MET A 1 98 ? 4.459 -4.310 -8.969 1.00 93.94 98 MET A O 1
ATOM 745 N N . MET A 1 99 ? 2.370 -3.609 -9.409 1.00 95.19 99 MET A N 1
ATOM 746 C CA . MET A 1 99 ? 2.461 -3.840 -10.856 1.00 95.19 99 MET A CA 1
ATOM 747 C C . MET A 1 99 ? 3.565 -3.008 -11.513 1.00 95.19 99 MET A C 1
ATOM 749 O O . MET A 1 99 ? 4.244 -3.483 -12.419 1.00 95.19 99 MET A O 1
ATOM 753 N N . ALA A 1 100 ? 3.757 -1.763 -11.074 1.00 96.12 100 ALA A N 1
ATOM 754 C CA . ALA A 1 100 ? 4.803 -0.905 -11.614 1.00 96.12 100 ALA A CA 1
ATOM 755 C C . ALA A 1 100 ? 6.191 -1.451 -11.280 1.00 96.12 100 ALA A C 1
ATOM 757 O O . ALA A 1 100 ? 7.063 -1.489 -12.144 1.00 96.12 100 ALA A O 1
ATOM 758 N N . LEU A 1 101 ? 6.397 -1.877 -10.033 1.00 95.25 101 LEU A N 1
ATOM 759 C CA . LEU A 1 101 ? 7.661 -2.454 -9.587 1.00 95.25 101 LEU A CA 1
ATOM 760 C C . LEU A 1 101 ? 7.936 -3.792 -10.277 1.00 95.25 101 LEU A C 1
ATOM 762 O O . LEU A 1 101 ? 9.079 -4.032 -10.652 1.00 95.25 101 LEU A O 1
ATOM 766 N N . ASP A 1 102 ? 6.909 -4.606 -10.517 1.00 94.38 102 ASP A N 1
ATOM 767 C CA . ASP A 1 102 ? 7.017 -5.848 -11.289 1.00 94.38 102 ASP A CA 1
ATOM 768 C C . ASP A 1 102 ? 7.406 -5.591 -12.747 1.00 94.38 102 ASP A C 1
ATOM 770 O O . ASP A 1 102 ? 8.388 -6.145 -13.244 1.00 94.38 102 ASP A O 1
ATOM 774 N N . LEU A 1 103 ? 6.746 -4.633 -13.404 1.00 95.00 103 LEU A N 1
ATOM 775 C CA . LEU A 1 103 ? 7.099 -4.223 -14.763 1.00 95.00 103 LEU A CA 1
ATOM 776 C C . LEU A 1 103 ? 8.554 -3.737 -14.859 1.00 95.00 103 LEU A C 1
ATOM 778 O O . LEU A 1 103 ? 9.246 -4.042 -15.831 1.00 95.00 103 LEU A O 1
ATOM 782 N N . MET A 1 104 ? 9.030 -3.012 -13.845 1.00 95.12 104 MET A N 1
ATOM 783 C CA . MET A 1 104 ? 10.410 -2.528 -13.763 1.00 95.12 104 MET A CA 1
ATOM 784 C C . MET A 1 104 ? 11.410 -3.597 -13.302 1.00 95.12 104 MET A C 1
ATOM 786 O O . MET A 1 104 ? 12.587 -3.282 -13.196 1.00 95.12 104 MET A O 1
ATOM 790 N N . LEU A 1 105 ? 10.990 -4.838 -13.025 1.00 93.00 105 LEU A N 1
ATOM 791 C CA . LEU A 1 105 ? 11.831 -5.882 -12.419 1.00 93.00 105 LEU A CA 1
ATOM 792 C C . LEU A 1 105 ? 12.470 -5.457 -11.083 1.00 93.00 105 LEU A C 1
ATOM 794 O O . LEU A 1 105 ? 13.543 -5.925 -10.706 1.00 93.00 105 LEU A O 1
ATOM 798 N N . LEU A 1 106 ? 11.811 -4.546 -10.370 1.00 91.12 106 LEU A N 1
ATOM 799 C CA . LEU A 1 106 ? 12.207 -4.064 -9.050 1.00 91.12 106 LEU A CA 1
ATOM 800 C C . LEU A 1 106 ? 11.435 -4.767 -7.930 1.00 91.12 106 LEU A C 1
ATOM 802 O O . LEU A 1 106 ? 11.776 -4.587 -6.763 1.00 91.12 106 LEU A O 1
ATOM 806 N N . SER A 1 107 ? 10.414 -5.569 -8.253 1.00 82.25 107 SER A N 1
ATOM 807 C CA . SER A 1 107 ? 9.664 -6.390 -7.300 1.00 82.25 107 SER A CA 1
ATOM 808 C C . SER A 1 107 ? 10.482 -7.605 -6.849 1.00 82.25 107 SER A C 1
ATOM 810 O O . SER A 1 107 ? 10.190 -8.747 -7.194 1.00 82.25 107 SER A O 1
ATOM 812 N N . GLY A 1 108 ? 11.543 -7.363 -6.082 1.00 83.50 108 GLY A N 1
ATOM 813 C CA . GLY A 1 108 ? 12.231 -8.442 -5.378 1.00 83.50 108 GLY A CA 1
ATOM 814 C C . GLY A 1 108 ? 11.322 -9.101 -4.334 1.00 83.50 108 GLY A C 1
ATOM 815 O O . GLY A 1 108 ? 10.277 -8.554 -3.968 1.00 83.50 108 GLY A O 1
ATOM 816 N N . ASP A 1 109 ? 11.772 -10.228 -3.781 1.00 86.56 109 ASP A N 1
ATOM 817 C CA . ASP A 1 109 ? 11.011 -11.036 -2.813 1.00 86.56 109 ASP A CA 1
ATOM 818 C C . ASP A 1 109 ? 10.537 -10.246 -1.584 1.00 86.56 109 ASP A C 1
ATOM 820 O O . ASP A 1 109 ? 9.546 -10.605 -0.959 1.00 86.56 109 ASP A O 1
ATOM 824 N N . LEU A 1 110 ? 11.217 -9.149 -1.234 1.00 88.69 110 LEU A N 1
ATOM 825 C CA . LEU A 1 110 ? 10.886 -8.312 -0.077 1.00 88.69 110 LEU A CA 1
ATOM 826 C C . LEU A 1 110 ? 9.845 -7.226 -0.370 1.00 88.69 110 LEU A C 1
ATOM 828 O O . LEU A 1 110 ? 9.186 -6.752 0.551 1.00 88.69 110 LEU A O 1
ATOM 832 N N . ILE A 1 111 ? 9.678 -6.815 -1.627 1.00 90.94 111 ILE A N 1
ATOM 833 C CA . ILE A 1 111 ? 8.860 -5.646 -1.973 1.00 90.94 111 ILE A CA 1
ATOM 834 C C . ILE A 1 111 ? 7.372 -5.929 -1.792 1.00 90.94 111 ILE A C 1
ATOM 836 O O . ILE A 1 111 ? 6.661 -5.123 -1.192 1.00 90.94 111 ILE A O 1
ATOM 840 N N . TYR A 1 112 ? 6.896 -7.078 -2.273 1.00 89.50 112 TYR A N 1
ATOM 841 C CA . TYR A 1 112 ? 5.490 -7.447 -2.126 1.00 89.50 112 TYR A CA 1
ATOM 842 C C . TYR A 1 112 ? 5.068 -7.617 -0.652 1.00 89.50 112 TYR A C 1
ATOM 844 O O . TYR A 1 112 ? 4.108 -6.956 -0.244 1.00 89.50 112 TYR A O 1
ATOM 852 N N . PRO A 1 113 ? 5.788 -8.402 0.177 1.00 92.69 113 PRO A N 1
ATOM 853 C CA . PRO A 1 113 ? 5.511 -8.507 1.610 1.00 92.69 113 PRO A CA 1
ATOM 854 C C . PRO A 1 113 ? 5.526 -7.151 2.329 1.00 92.69 113 PRO A C 1
ATOM 856 O O . PRO A 1 113 ? 4.668 -6.886 3.173 1.00 92.69 113 PRO A O 1
ATOM 859 N N . LEU A 1 114 ? 6.454 -6.261 1.955 1.00 93.81 114 LEU A N 1
ATOM 860 C CA . LEU A 1 114 ? 6.566 -4.921 2.530 1.00 93.81 114 LEU A CA 1
ATOM 861 C C . LEU A 1 114 ? 5.337 -4.057 2.220 1.00 93.81 114 LEU A C 1
ATOM 863 O O . LEU A 1 114 ? 4.740 -3.491 3.136 1.00 93.81 114 LEU A O 1
ATOM 867 N N . ILE A 1 115 ? 4.936 -3.978 0.945 1.00 93.69 115 ILE A N 1
ATOM 868 C CA . ILE A 1 115 ? 3.743 -3.230 0.521 1.00 93.69 115 ILE A CA 1
ATOM 869 C C . ILE A 1 115 ? 2.507 -3.781 1.234 1.00 93.69 115 ILE A C 1
ATOM 871 O O . ILE A 1 115 ? 1.749 -3.016 1.829 1.00 93.69 115 ILE A O 1
ATOM 875 N N . LEU A 1 116 ? 2.329 -5.104 1.218 1.00 92.56 116 LEU A N 1
ATOM 876 C CA . LEU A 1 116 ? 1.185 -5.761 1.841 1.00 92.56 116 LEU A CA 1
ATOM 877 C C . LEU A 1 116 ? 1.105 -5.453 3.341 1.00 92.56 116 LEU A C 1
ATOM 879 O O . LEU A 1 116 ? 0.043 -5.087 3.842 1.00 92.56 116 LEU A O 1
ATOM 883 N N . GLY A 1 117 ? 2.223 -5.554 4.058 1.00 94.00 117 GLY A N 1
ATOM 884 C CA . GLY A 1 117 ? 2.255 -5.286 5.488 1.00 94.00 117 GLY A CA 1
ATOM 885 C C . GLY A 1 117 ? 1.947 -3.832 5.842 1.00 94.00 117 GLY A C 1
ATOM 886 O O . GLY A 1 117 ? 1.151 -3.587 6.748 1.00 94.00 117 GLY A O 1
ATOM 887 N N . PHE A 1 118 ? 2.480 -2.860 5.094 1.00 94.62 118 PHE A N 1
ATOM 888 C CA . PHE A 1 118 ? 2.122 -1.451 5.295 1.00 94.62 118 PHE A CA 1
ATOM 889 C C . PHE A 1 118 ? 0.655 -1.162 4.983 1.00 94.62 118 PHE A C 1
ATOM 891 O O . PHE A 1 118 ? 0.022 -0.397 5.711 1.00 94.62 118 PHE A O 1
ATOM 898 N N . VAL A 1 119 ? 0.095 -1.790 3.945 1.00 95.69 119 VAL A N 1
ATOM 899 C CA . VAL A 1 119 ? -1.334 -1.679 3.629 1.00 95.69 119 VAL A CA 1
ATOM 900 C C . VAL A 1 119 ? -2.175 -2.223 4.773 1.00 95.69 119 VAL A C 1
ATOM 902 O O . VAL A 1 119 ? -3.093 -1.535 5.202 1.00 95.69 119 VAL A O 1
ATOM 905 N N . ILE A 1 120 ? -1.850 -3.403 5.307 1.00 94.94 120 ILE A N 1
ATOM 906 C CA . ILE A 1 120 ? -2.571 -4.004 6.438 1.00 94.94 120 ILE A CA 1
ATOM 907 C C . ILE A 1 120 ? -2.544 -3.079 7.659 1.00 94.94 120 ILE A C 1
ATOM 909 O O . ILE A 1 120 ? -3.585 -2.856 8.274 1.00 94.94 120 ILE A O 1
ATOM 913 N N . ILE A 1 121 ? -1.382 -2.508 7.991 1.00 95.19 121 ILE A N 1
ATOM 914 C CA . ILE A 1 121 ? -1.236 -1.602 9.140 1.00 95.19 121 ILE A CA 1
ATOM 915 C C . ILE A 1 121 ? -2.031 -0.317 8.909 1.00 95.19 121 ILE A C 1
ATOM 917 O O . ILE A 1 121 ? -2.844 0.061 9.749 1.00 95.19 121 ILE A O 1
ATOM 921 N N . GLY A 1 122 ? -1.829 0.346 7.768 1.00 93.56 122 GLY A N 1
ATOM 922 C CA . GLY A 1 122 ? -2.494 1.609 7.452 1.00 93.56 122 GLY A CA 1
ATOM 923 C C . GLY A 1 122 ? -4.014 1.461 7.364 1.00 93.56 122 GLY A C 1
ATOM 924 O O . GLY A 1 122 ? -4.748 2.232 7.981 1.00 93.56 122 GLY A O 1
ATOM 925 N N . ALA A 1 123 ? -4.487 0.431 6.659 1.00 94.00 123 ALA A N 1
ATOM 926 C CA . ALA A 1 123 ? -5.904 0.094 6.563 1.00 94.00 123 ALA A CA 1
ATOM 927 C C . ALA A 1 123 ? -6.494 -0.255 7.931 1.00 94.00 123 ALA A C 1
ATOM 929 O O . ALA A 1 123 ? -7.560 0.235 8.296 1.00 94.00 123 ALA A O 1
ATOM 930 N N . GLY A 1 124 ? -5.784 -1.071 8.707 1.00 94.38 124 GLY A N 1
ATOM 931 C CA . GLY A 1 124 ? -6.196 -1.491 10.036 1.00 94.38 124 GLY A CA 1
ATOM 932 C C . GLY A 1 124 ? -6.336 -0.339 11.026 1.00 94.38 124 GLY A C 1
ATOM 933 O O . GLY A 1 124 ? -7.317 -0.269 11.768 1.00 94.38 124 GLY A O 1
ATOM 934 N N . ILE A 1 125 ? -5.395 0.607 11.006 1.00 93.56 125 ILE A N 1
ATOM 935 C CA . ILE A 1 125 ? -5.455 1.819 11.831 1.00 93.56 125 ILE A CA 1
ATOM 936 C C . ILE A 1 125 ? -6.648 2.685 11.414 1.00 93.56 125 ILE A C 1
ATOM 938 O O . ILE A 1 125 ? -7.456 3.048 12.268 1.00 93.56 125 ILE A O 1
ATOM 942 N N . ALA A 1 126 ? -6.822 2.940 10.112 1.00 92.44 126 ALA A N 1
ATOM 943 C CA . ALA A 1 126 ? -7.945 3.729 9.601 1.00 92.44 126 ALA A CA 1
ATOM 944 C C . ALA A 1 126 ? -9.314 3.109 9.950 1.00 92.44 126 ALA A C 1
ATOM 946 O O . ALA A 1 126 ? -10.241 3.822 10.352 1.00 92.44 126 ALA A O 1
ATOM 947 N N . LEU A 1 127 ? -9.424 1.778 9.849 1.00 93.88 127 LEU A N 1
ATOM 948 C CA . LEU A 1 127 ? -10.591 1.006 10.282 1.00 93.88 127 LEU A CA 1
ATOM 949 C C . LEU A 1 127 ? -10.850 1.184 11.776 1.00 93.88 127 LEU A C 1
ATOM 951 O O . LEU A 1 127 ? -11.961 1.512 12.183 1.00 93.88 127 LEU A O 1
ATOM 955 N N . THR A 1 128 ? -9.816 0.993 12.592 1.00 94.00 128 THR A N 1
ATOM 956 C CA . THR A 1 128 ? -9.906 1.081 14.052 1.00 94.00 128 THR A CA 1
ATOM 957 C C . THR A 1 128 ? -10.393 2.456 14.495 1.00 94.00 128 THR A C 1
ATOM 959 O O . THR A 1 128 ? -11.306 2.551 15.313 1.00 94.00 128 THR A O 1
ATOM 962 N N . ASP A 1 129 ? -9.827 3.529 13.942 1.00 92.62 129 ASP A N 1
ATOM 963 C CA . ASP A 1 129 ? -10.205 4.885 14.328 1.00 92.62 129 ASP A CA 1
ATOM 964 C C . ASP A 1 129 ? -11.658 5.206 14.009 1.00 92.62 129 ASP A C 1
ATOM 966 O O . ASP A 1 129 ? -12.381 5.702 14.876 1.00 92.62 129 ASP A O 1
ATOM 970 N N . THR A 1 130 ? -12.091 4.868 12.798 1.00 91.56 130 THR A N 1
ATOM 971 C CA . THR A 1 130 ? -13.450 5.155 12.335 1.00 91.56 130 THR A CA 1
ATOM 972 C C . THR A 1 130 ? -14.480 4.311 13.083 1.00 91.56 130 THR A C 1
ATOM 974 O O . THR A 1 130 ? -15.495 4.835 13.538 1.00 91.56 130 THR A O 1
ATOM 977 N N . LEU A 1 131 ? -14.220 3.011 13.262 1.00 91.00 131 LEU A N 1
ATOM 978 C CA . LEU A 1 131 ? -15.150 2.104 13.938 1.00 91.00 131 LEU A CA 1
ATOM 979 C C . LEU A 1 131 ? -15.302 2.450 15.419 1.00 91.00 131 LEU A C 1
ATOM 981 O O . LEU A 1 131 ? -16.425 2.543 15.909 1.00 91.00 131 LEU A O 1
ATOM 985 N N . ILE A 1 132 ? -14.195 2.684 16.133 1.00 92.69 132 ILE A N 1
ATOM 986 C CA . ILE A 1 132 ? -14.268 3.041 17.554 1.00 92.69 132 ILE A CA 1
ATOM 987 C C . ILE A 1 132 ? -14.949 4.395 17.739 1.00 92.69 132 ILE A C 1
ATOM 989 O O . ILE A 1 132 ? -15.759 4.538 18.653 1.00 92.69 132 ILE A O 1
ATOM 993 N N . LYS A 1 133 ? -14.665 5.372 16.872 1.00 91.62 133 LYS A N 1
ATOM 994 C CA . LYS A 1 133 ? -15.345 6.666 16.921 1.00 91.62 133 LYS A CA 1
ATOM 995 C C . LYS A 1 133 ? -16.851 6.515 16.688 1.00 91.62 133 LYS A C 1
ATOM 997 O O . LYS A 1 133 ? -17.621 6.966 17.526 1.00 91.62 133 LYS A O 1
ATOM 1002 N N . SER A 1 134 ? -17.261 5.787 15.646 1.00 90.00 134 SER A N 1
ATOM 1003 C CA . SER A 1 134 ? -18.681 5.535 15.366 1.00 90.00 134 SER A CA 1
ATOM 1004 C C . SER A 1 134 ? -19.403 4.862 16.538 1.00 90.00 134 SER A C 1
ATOM 1006 O O . SER A 1 134 ? -20.539 5.222 16.823 1.00 90.00 134 SER A O 1
ATOM 1008 N N . ILE A 1 135 ? -18.765 3.912 17.231 1.00 90.12 135 ILE A N 1
ATOM 1009 C CA . ILE A 1 135 ? -19.360 3.251 18.405 1.00 90.12 135 ILE A CA 1
ATOM 1010 C C . ILE A 1 135 ? -19.497 4.226 19.576 1.00 90.12 135 ILE A C 1
ATOM 1012 O O . ILE A 1 135 ? -20.515 4.222 20.255 1.00 90.12 135 ILE A O 1
ATOM 1016 N N . VAL A 1 136 ? -18.479 5.048 19.833 1.00 91.25 136 VAL A N 1
ATOM 1017 C CA . VAL A 1 136 ? -18.484 6.024 20.933 1.00 91.25 136 VAL A CA 1
ATOM 1018 C C . VAL A 1 136 ? -19.520 7.127 20.720 1.00 91.25 136 VAL A C 1
ATOM 1020 O O . VAL A 1 136 ? -20.111 7.601 21.694 1.00 91.25 136 VAL A O 1
ATOM 1023 N N . ASP A 1 137 ? -19.722 7.532 19.469 1.00 89.81 137 ASP A N 1
ATOM 1024 C CA . ASP A 1 137 ? -20.711 8.538 19.097 1.00 89.81 137 ASP A CA 1
ATOM 1025 C C . ASP A 1 137 ? -22.141 7.982 19.240 1.00 89.81 137 ASP A C 1
ATOM 1027 O O . ASP A 1 137 ? -23.002 8.669 19.790 1.00 89.81 137 ASP A O 1
ATOM 1031 N N . ASP A 1 138 ? -22.371 6.719 18.854 1.00 88.00 138 ASP A N 1
ATOM 1032 C CA . ASP A 1 138 ? -23.662 6.029 19.030 1.00 88.00 138 ASP A CA 1
ATOM 1033 C C . ASP A 1 138 ? -23.926 5.645 20.507 1.00 88.00 138 ASP A C 1
ATOM 1035 O O . ASP A 1 138 ? -25.068 5.650 20.969 1.00 88.00 138 ASP A O 1
ATOM 1039 N N . HIS A 1 139 ? -22.873 5.327 21.267 1.00 90.19 139 HIS A N 1
ATOM 1040 C CA . HIS A 1 139 ? -22.951 4.805 22.631 1.00 90.19 139 HIS A CA 1
ATOM 1041 C C . HIS A 1 139 ? -21.884 5.436 23.540 1.00 90.19 139 HIS A C 1
ATOM 1043 O O . HIS A 1 139 ? -20.776 4.922 23.735 1.00 90.19 139 HIS A O 1
ATOM 1049 N N . SER A 1 140 ? -22.243 6.561 24.162 1.00 88.75 140 SER A N 1
ATOM 1050 C CA . SER A 1 140 ? -21.313 7.347 24.985 1.00 88.75 140 SER A CA 1
ATOM 1051 C C . SER A 1 140 ? -20.747 6.602 26.207 1.00 88.75 140 SER A C 1
ATOM 1053 O O . SER A 1 140 ? -19.661 6.948 26.679 1.00 88.75 140 SER A O 1
ATOM 1055 N N . GLU A 1 141 ? -21.421 5.548 26.681 1.00 87.38 141 GLU A N 1
ATOM 1056 C CA . GLU A 1 141 ? -20.931 4.655 27.741 1.00 87.38 141 GLU A CA 1
ATOM 1057 C C . GLU A 1 141 ? -19.596 3.969 27.403 1.00 87.38 141 GLU A C 1
ATOM 1059 O O . GLU A 1 141 ? -18.811 3.669 28.304 1.00 87.38 141 GLU A O 1
ATOM 1064 N N . PHE A 1 142 ? -19.272 3.789 26.116 1.00 87.56 142 PHE A N 1
ATOM 1065 C CA . PHE A 1 142 ? -18.025 3.148 25.693 1.00 87.56 142 PHE A CA 1
ATOM 1066 C C . PHE A 1 142 ? -16.815 4.092 25.682 1.00 87.56 142 PHE A C 1
ATOM 1068 O O . PHE A 1 142 ? -15.691 3.633 25.465 1.00 87.56 142 PHE A O 1
ATOM 1075 N N . LYS A 1 143 ? -16.980 5.392 25.980 1.00 88.00 143 LYS A N 1
ATOM 1076 C CA . LYS A 1 143 ? -15.856 6.353 26.037 1.00 88.00 143 LYS A CA 1
ATOM 1077 C C . LYS A 1 143 ? -14.730 5.895 26.961 1.00 88.00 143 LYS A C 1
ATOM 1079 O O . LYS A 1 143 ? -13.562 6.036 26.610 1.00 88.00 143 LYS A O 1
ATOM 1084 N N . GLY A 1 144 ? -15.076 5.307 28.108 1.00 84.62 144 GLY A N 1
ATOM 1085 C CA . GLY A 1 144 ? -14.098 4.822 29.086 1.00 84.62 144 GLY A CA 1
ATOM 1086 C C . GLY A 1 144 ? -13.249 3.646 28.591 1.00 84.62 144 GLY A C 1
ATOM 1087 O O . GLY A 1 144 ? -12.122 3.475 29.046 1.00 84.62 144 GLY A O 1
ATOM 1088 N N . VAL A 1 145 ? -13.754 2.858 27.635 1.00 86.75 145 VAL A N 1
ATOM 1089 C CA . VAL A 1 145 ? -13.059 1.675 27.095 1.00 86.75 145 VAL A CA 1
ATOM 1090 C C . VAL A 1 145 ? -12.488 1.885 25.693 1.00 86.75 145 VAL A C 1
ATOM 1092 O O . VAL A 1 145 ? -11.675 1.082 25.237 1.00 86.75 145 VAL A O 1
ATOM 1095 N N . ALA A 1 146 ? -12.849 2.981 25.023 1.00 86.75 146 ALA A N 1
ATOM 1096 C CA . ALA A 1 146 ? -12.435 3.287 23.657 1.00 86.75 146 ALA A CA 1
ATOM 1097 C C . ALA A 1 146 ? -10.909 3.267 23.471 1.00 86.75 146 ALA A C 1
ATOM 1099 O O . ALA A 1 146 ? -10.415 2.708 22.494 1.00 86.75 146 ALA A O 1
ATOM 1100 N N . GLY A 1 147 ? -10.152 3.821 24.426 1.00 88.25 147 GLY A N 1
ATOM 1101 C CA . GLY A 1 147 ? -8.685 3.805 24.386 1.00 88.25 147 GLY A CA 1
ATOM 1102 C C . GLY A 1 147 ? -8.103 2.3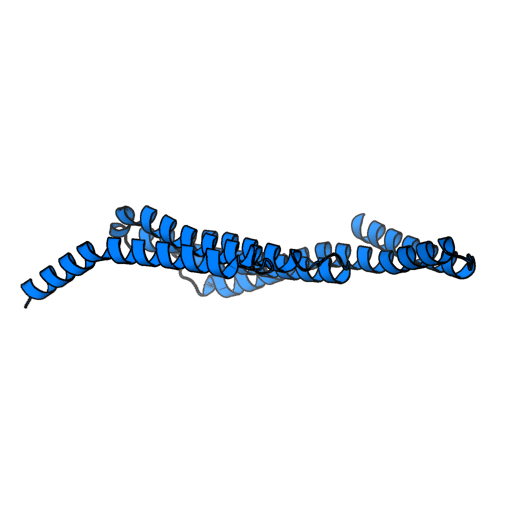88 24.406 1.00 88.25 147 GLY A C 1
ATOM 1103 O O . GLY A 1 147 ? -7.218 2.071 23.613 1.00 88.25 147 GLY A O 1
ATOM 1104 N N . TYR A 1 148 ? -8.651 1.510 25.251 1.00 87.75 148 TYR A N 1
ATOM 1105 C CA . TYR A 1 148 ? -8.245 0.104 25.314 1.00 87.75 148 TYR A CA 1
ATOM 1106 C C . TYR A 1 148 ? -8.602 -0.641 24.027 1.00 87.75 148 TYR A C 1
ATOM 1108 O O . TYR A 1 148 ? -7.772 -1.371 23.491 1.00 87.75 148 TYR A O 1
ATOM 1116 N N . ALA A 1 149 ? -9.802 -0.415 23.490 1.00 87.62 149 ALA A N 1
ATOM 1117 C CA . ALA A 1 149 ? -10.234 -1.034 22.242 1.00 87.62 149 ALA A CA 1
ATOM 1118 C C . ALA A 1 149 ? -9.332 -0.631 21.061 1.00 87.62 149 ALA A C 1
ATOM 1120 O O . ALA A 1 149 ? -8.898 -1.498 20.301 1.00 87.62 149 ALA A O 1
ATOM 1121 N N . LYS A 1 150 ? -8.969 0.658 20.955 1.00 91.94 150 LYS A N 1
ATOM 1122 C CA . LYS A 1 150 ? -7.999 1.134 19.956 1.00 91.94 150 LYS A CA 1
ATOM 1123 C C . LYS A 1 150 ? -6.645 0.454 20.111 1.00 91.94 150 LYS A C 1
ATOM 1125 O O . LYS A 1 150 ? -6.117 -0.063 19.135 1.00 91.94 150 LYS A O 1
ATOM 1130 N N . PHE A 1 151 ? -6.105 0.403 21.329 1.00 90.88 151 PHE A N 1
ATOM 1131 C CA . PHE A 1 151 ? -4.813 -0.234 21.592 1.00 90.88 151 PHE A CA 1
ATOM 1132 C C . PHE A 1 151 ? -4.784 -1.705 21.157 1.00 90.88 151 PHE A C 1
ATOM 1134 O O . PHE A 1 151 ? -3.829 -2.145 20.512 1.00 90.88 151 PHE A O 1
ATOM 1141 N N . VAL A 1 152 ? -5.838 -2.458 21.481 1.00 90.44 152 VAL A N 1
ATOM 1142 C CA . VAL A 1 152 ? -5.961 -3.871 21.107 1.00 90.44 152 VAL A CA 1
ATOM 1143 C C . VAL A 1 152 ? -6.011 -4.032 19.592 1.00 90.44 152 VAL A C 1
ATOM 1145 O O . VAL A 1 152 ? -5.235 -4.809 19.038 1.00 90.44 152 VAL A O 1
ATOM 1148 N N . LEU A 1 153 ? -6.877 -3.279 18.914 1.00 92.19 153 LEU A N 1
ATOM 1149 C CA . LEU A 1 153 ? -7.028 -3.376 17.464 1.00 92.19 153 LEU A CA 1
ATOM 1150 C C . LEU A 1 153 ? -5.758 -2.933 16.725 1.00 92.19 153 LEU A C 1
ATOM 1152 O O . LEU A 1 153 ? -5.298 -3.647 15.836 1.00 92.19 153 LEU A O 1
ATOM 1156 N N . TYR A 1 154 ? -5.123 -1.832 17.136 1.00 94.56 154 TYR A N 1
ATOM 1157 C CA . TYR A 1 154 ? -3.834 -1.417 16.579 1.00 94.56 154 TYR A CA 1
ATOM 1158 C C . TYR A 1 154 ? -2.766 -2.492 16.756 1.00 94.56 154 TYR A C 1
ATOM 1160 O O . TYR A 1 154 ? -2.024 -2.771 15.820 1.00 94.56 154 TYR A O 1
ATOM 1168 N N . SER A 1 155 ? -2.710 -3.128 17.926 1.00 91.56 155 SER A N 1
ATOM 1169 C CA . SER A 1 155 ? -1.749 -4.198 18.196 1.00 91.56 155 SER A CA 1
ATOM 1170 C C . SER A 1 155 ? -1.988 -5.411 17.293 1.00 91.56 155 SER A C 1
ATOM 1172 O O . SER A 1 155 ? -1.031 -5.951 16.746 1.00 91.56 155 SER A O 1
ATOM 1174 N N . ILE A 1 156 ? -3.247 -5.798 17.054 1.00 91.69 156 ILE A N 1
ATOM 1175 C CA . ILE A 1 156 ? -3.598 -6.868 16.105 1.00 91.69 156 ILE A CA 1
ATOM 1176 C C . ILE A 1 156 ? -3.095 -6.522 14.699 1.00 91.69 156 ILE A C 1
ATOM 1178 O O . ILE A 1 156 ? -2.374 -7.313 14.092 1.00 91.69 156 ILE A O 1
ATOM 1182 N N . PHE A 1 157 ? -3.417 -5.332 14.187 1.00 94.25 157 PHE A N 1
ATOM 1183 C CA . PHE A 1 157 ? -2.998 -4.931 12.842 1.00 94.25 157 PHE A CA 1
ATOM 1184 C C . PHE A 1 157 ? -1.482 -4.757 12.711 1.00 94.25 157 PHE A C 1
ATOM 1186 O O . PHE A 1 157 ? -0.927 -5.101 11.669 1.00 94.25 157 PHE A O 1
ATOM 1193 N N . LEU A 1 158 ? -0.798 -4.295 13.760 1.00 93.81 158 LEU A N 1
ATOM 1194 C CA . LEU A 1 158 ? 0.663 -4.220 13.796 1.00 93.81 158 LEU A CA 1
ATOM 1195 C C . LEU A 1 158 ? 1.308 -5.603 13.764 1.00 93.81 158 LEU A C 1
ATOM 1197 O O . LEU A 1 158 ? 2.265 -5.799 13.023 1.00 93.81 158 LEU A O 1
ATOM 1201 N N . ILE A 1 159 ? 0.786 -6.568 14.523 1.00 92.38 159 ILE A N 1
ATOM 1202 C CA . ILE A 1 159 ? 1.314 -7.936 14.548 1.00 92.38 159 ILE A CA 1
ATOM 1203 C C . ILE A 1 159 ? 1.093 -8.623 13.195 1.00 92.38 159 ILE A C 1
ATOM 1205 O O . ILE A 1 159 ? 2.029 -9.204 12.647 1.00 92.38 159 ILE A O 1
ATOM 1209 N N . ILE A 1 160 ? -0.111 -8.516 12.619 1.00 92.06 160 ILE A N 1
ATOM 1210 C CA . ILE A 1 160 ? -0.414 -9.082 11.294 1.00 92.06 160 ILE A CA 1
ATOM 1211 C C . ILE A 1 160 ? 0.447 -8.405 10.222 1.00 92.06 160 ILE A C 1
ATOM 1213 O O . ILE A 1 160 ? 1.049 -9.082 9.391 1.00 92.06 160 ILE A O 1
ATOM 1217 N N . GLY A 1 161 ? 0.544 -7.076 10.260 1.00 93.19 161 GLY A N 1
ATOM 1218 C CA . GLY A 1 161 ? 1.350 -6.297 9.330 1.00 93.19 161 GLY A CA 1
ATOM 1219 C C . GLY A 1 161 ? 2.834 -6.630 9.405 1.00 93.19 161 GLY A C 1
ATOM 1220 O O . GLY A 1 161 ? 3.448 -6.895 8.379 1.00 93.19 161 GLY A O 1
ATOM 1221 N N . ALA A 1 162 ? 3.404 -6.699 10.609 1.00 91.94 162 ALA A N 1
ATOM 1222 C CA . ALA A 1 162 ? 4.781 -7.139 10.815 1.00 91.94 162 ALA A CA 1
ATOM 1223 C C . ALA A 1 162 ? 4.989 -8.580 10.320 1.00 91.94 162 ALA A C 1
ATOM 1225 O O . ALA A 1 162 ? 5.979 -8.861 9.647 1.00 91.94 162 ALA A O 1
ATOM 1226 N N . GLY A 1 163 ? 4.031 -9.474 10.581 1.00 91.56 163 GLY A N 1
ATOM 1227 C CA . GLY A 1 163 ? 4.029 -10.835 10.045 1.00 91.56 163 GLY A CA 1
ATOM 1228 C C . GLY A 1 163 ? 4.080 -10.878 8.522 1.00 91.56 163 GLY A C 1
ATOM 1229 O O . GLY A 1 163 ? 4.847 -11.659 7.968 1.00 91.56 163 GLY A O 1
ATOM 1230 N N . ALA A 1 164 ? 3.321 -10.008 7.854 1.00 91.44 164 ALA A N 1
ATOM 1231 C CA . ALA A 1 164 ? 3.360 -9.869 6.406 1.00 91.44 164 ALA A CA 1
ATOM 1232 C C . ALA A 1 164 ? 4.708 -9.312 5.922 1.00 91.44 164 ALA A C 1
ATOM 1234 O O . ALA A 1 164 ? 5.305 -9.929 5.051 1.00 91.44 164 ALA A O 1
ATOM 1235 N N . ILE A 1 165 ? 5.231 -8.225 6.512 1.00 93.00 165 ILE A N 1
ATOM 1236 C CA . ILE A 1 165 ? 6.514 -7.604 6.110 1.00 93.00 165 ILE A CA 1
ATOM 1237 C C . ILE A 1 165 ? 7.657 -8.620 6.134 1.00 93.00 165 ILE A C 1
ATOM 1239 O O . ILE A 1 165 ? 8.477 -8.661 5.218 1.00 93.00 165 ILE A O 1
ATOM 1243 N N . PHE A 1 166 ? 7.713 -9.438 7.183 1.00 91.62 166 PHE A N 1
ATOM 1244 C CA . PHE A 1 166 ? 8.820 -10.359 7.407 1.00 91.62 166 PHE A CA 1
ATOM 1245 C C . PHE A 1 166 ? 8.514 -11.808 7.000 1.00 91.62 166 PHE A C 1
ATOM 1247 O O . PHE A 1 166 ? 9.262 -12.713 7.367 1.00 91.62 166 PHE A O 1
ATOM 1254 N N . ALA A 1 167 ? 7.448 -12.046 6.229 1.00 88.00 167 ALA A N 1
ATOM 1255 C CA . ALA A 1 167 ? 6.994 -13.392 5.870 1.00 88.00 167 ALA A CA 1
ATOM 1256 C C . ALA A 1 167 ? 8.038 -14.224 5.100 1.00 88.00 167 ALA A C 1
ATOM 1258 O O . ALA A 1 167 ? 8.006 -15.451 5.144 1.00 88.00 167 ALA A O 1
ATOM 1259 N N . THR A 1 168 ? 8.966 -13.570 4.403 1.00 88.06 168 THR A N 1
ATOM 1260 C CA . THR A 1 168 ? 10.027 -14.221 3.619 1.00 88.06 168 THR A CA 1
ATOM 1261 C C . THR A 1 168 ? 11.230 -14.651 4.455 1.00 88.06 168 THR A C 1
ATOM 1263 O O . THR A 1 168 ? 12.065 -15.418 3.977 1.00 88.06 168 THR A O 1
ATOM 1266 N N . PHE A 1 169 ? 11.335 -14.197 5.707 1.00 89.31 169 PHE A N 1
ATOM 1267 C CA . PHE A 1 169 ? 12.431 -14.567 6.592 1.00 89.31 169 PHE A CA 1
ATOM 1268 C C . PHE A 1 169 ? 12.092 -15.843 7.360 1.00 89.31 169 PHE A C 1
ATOM 1270 O O . PHE A 1 169 ? 11.136 -15.902 8.140 1.00 89.31 169 PHE A O 1
ATOM 1277 N N . SER A 1 170 ? 12.926 -16.867 7.173 1.00 89.00 170 SER A N 1
ATOM 1278 C CA . SER A 1 170 ? 12.788 -18.137 7.885 1.00 89.00 170 SER A CA 1
ATOM 1279 C C . SER A 1 170 ? 12.748 -17.920 9.402 1.00 89.00 170 SER A C 1
ATOM 1281 O O . SER A 1 170 ? 13.543 -17.168 9.965 1.00 89.00 170 SER A O 1
ATOM 1283 N N . GLY A 1 171 ? 11.796 -18.572 10.068 1.00 85.81 171 GLY A N 1
ATOM 1284 C CA . GLY A 1 171 ? 11.602 -18.482 11.514 1.00 85.81 171 GLY A CA 1
ATOM 1285 C C . GLY A 1 171 ? 10.823 -17.254 12.002 1.00 85.81 171 GLY A C 1
ATOM 1286 O O . GLY A 1 171 ? 10.271 -17.318 13.101 1.00 85.81 171 GLY A O 1
ATOM 1287 N N . VAL A 1 172 ? 10.679 -16.179 11.213 1.00 86.25 172 VAL A N 1
ATOM 1288 C CA . VAL A 1 172 ? 9.957 -14.977 11.672 1.00 86.25 172 VAL A CA 1
ATOM 1289 C C . VAL A 1 172 ? 8.463 -15.236 11.821 1.00 86.25 172 VAL A C 1
ATOM 1291 O O . VAL A 1 172 ? 7.877 -14.811 12.812 1.00 86.25 172 VAL A O 1
ATOM 1294 N N . THR A 1 173 ? 7.851 -16.020 10.931 1.00 85.06 173 THR A N 1
ATOM 1295 C CA . THR A 1 173 ? 6.439 -16.414 11.070 1.00 85.06 173 THR A CA 1
ATOM 1296 C C . THR A 1 173 ? 6.164 -17.097 12.413 1.00 85.06 173 THR A C 1
ATOM 1298 O O . THR A 1 173 ? 5.163 -16.795 13.055 1.00 85.06 173 THR A O 1
ATOM 1301 N N . ASN A 1 174 ? 7.081 -17.949 12.890 1.00 87.75 174 ASN A N 1
ATOM 1302 C CA . ASN A 1 174 ? 6.949 -18.613 14.191 1.00 87.75 174 ASN A CA 1
ATOM 1303 C C . ASN A 1 174 ? 7.110 -17.626 15.355 1.00 87.75 174 ASN A C 1
ATOM 1305 O O . ASN A 1 174 ? 6.369 -17.701 16.331 1.00 87.75 174 ASN A O 1
ATOM 1309 N N . ILE A 1 175 ? 8.047 -16.678 15.253 1.00 88.19 175 ILE A N 1
ATOM 1310 C CA . ILE A 1 175 ? 8.228 -15.623 16.262 1.00 88.19 175 ILE A CA 1
ATOM 1311 C C . ILE A 1 175 ? 6.969 -14.751 16.347 1.00 88.19 175 ILE A C 1
ATOM 1313 O O . ILE A 1 175 ? 6.446 -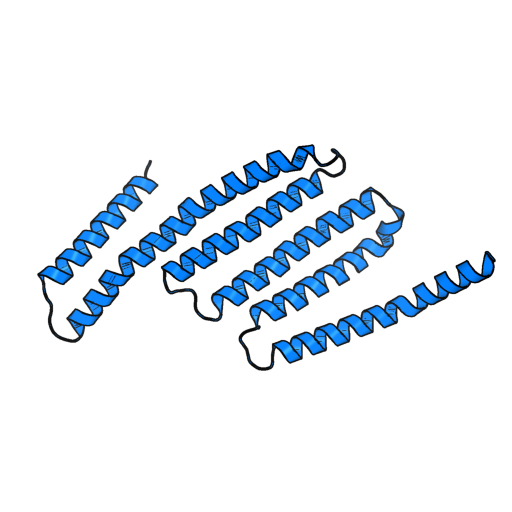14.530 17.437 1.00 88.19 175 ILE A O 1
ATOM 1317 N N . VAL A 1 176 ? 6.442 -14.306 15.205 1.00 88.81 176 VAL A N 1
ATOM 1318 C CA . VAL A 1 176 ? 5.216 -13.500 15.132 1.00 88.81 176 VAL A CA 1
ATOM 1319 C C . VAL A 1 176 ? 4.015 -14.284 15.659 1.00 88.81 176 VAL A C 1
ATOM 1321 O O . VAL A 1 176 ? 3.215 -13.731 16.414 1.00 88.81 176 VAL A O 1
ATOM 1324 N N . ALA A 1 177 ? 3.905 -15.578 15.346 1.00 87.44 177 ALA A N 1
ATOM 1325 C CA . ALA A 1 177 ? 2.866 -16.445 15.896 1.00 87.44 177 ALA A CA 1
ATOM 1326 C C . ALA A 1 177 ? 2.963 -16.552 17.426 1.00 87.44 177 ALA A C 1
ATOM 1328 O O . ALA A 1 177 ? 1.954 -16.404 18.111 1.00 87.44 177 ALA A O 1
ATOM 1329 N N . ASN A 1 178 ? 4.163 -16.730 17.982 1.00 91.56 178 ASN A N 1
ATOM 1330 C CA . ASN A 1 178 ? 4.369 -16.782 19.431 1.00 91.56 178 ASN A CA 1
ATOM 1331 C C . ASN A 1 178 ? 3.998 -15.458 20.116 1.00 91.56 178 ASN A C 1
ATOM 1333 O O . ASN A 1 178 ? 3.340 -15.471 21.156 1.00 91.56 178 ASN A O 1
ATOM 1337 N N . ILE A 1 179 ? 4.362 -14.316 19.520 1.00 89.69 179 ILE A N 1
ATOM 1338 C CA . ILE A 1 179 ? 3.953 -12.989 20.008 1.00 89.69 179 ILE A CA 1
ATOM 1339 C C . ILE A 1 179 ? 2.426 -12.844 19.949 1.00 89.69 179 ILE A C 1
ATOM 1341 O O . ILE A 1 179 ? 1.816 -12.389 20.916 1.00 89.69 179 ILE A O 1
ATOM 1345 N N . SER A 1 180 ? 1.799 -13.280 18.852 1.00 88.94 180 SER A N 1
ATOM 1346 C CA . SER A 1 180 ? 0.339 -13.266 18.683 1.00 88.94 180 SER A CA 1
ATOM 1347 C C . SER A 1 180 ? -0.355 -14.081 19.776 1.00 88.94 180 SER A C 1
ATOM 1349 O O . SER A 1 180 ? -1.312 -13.608 20.385 1.00 88.94 180 SER A O 1
ATOM 1351 N N . TRP A 1 181 ? 0.156 -15.281 20.071 1.00 88.75 181 TRP A N 1
ATOM 1352 C CA . TRP A 1 181 ? -0.355 -16.136 21.141 1.00 88.75 181 TRP A CA 1
ATOM 1353 C C . TRP A 1 181 ? -0.176 -15.512 22.521 1.00 88.75 181 TRP A C 1
ATOM 1355 O O . TRP A 1 181 ? -1.122 -15.503 23.305 1.00 88.75 181 TRP A O 1
ATOM 1365 N N . ALA A 1 182 ? 0.995 -14.946 22.816 1.00 88.50 182 ALA A N 1
ATOM 1366 C CA . ALA A 1 182 ? 1.230 -14.251 24.079 1.00 88.50 182 ALA A CA 1
ATOM 1367 C C . ALA A 1 182 ? 0.249 -13.082 24.267 1.00 88.50 182 ALA A C 1
ATOM 1369 O O . ALA A 1 182 ? -0.333 -12.925 25.342 1.00 88.50 182 ALA A O 1
ATOM 1370 N N . PHE A 1 183 ? 0.007 -12.305 23.207 1.00 88.69 183 PHE A N 1
ATOM 1371 C CA . PHE A 1 183 ? -0.949 -11.200 23.222 1.00 88.69 183 PHE A CA 1
ATOM 1372 C C . PHE A 1 183 ? -2.394 -11.689 23.409 1.00 88.69 183 PHE A C 1
ATOM 1374 O O . PHE A 1 183 ? -3.132 -11.142 24.229 1.00 88.69 183 PHE A O 1
ATOM 1381 N N . ALA A 1 184 ? -2.787 -12.760 22.714 1.00 86.94 184 ALA A N 1
ATOM 1382 C CA . ALA A 1 184 ? -4.103 -13.378 22.855 1.00 86.94 184 ALA A CA 1
ATOM 1383 C C . ALA A 1 184 ? -4.344 -13.912 24.278 1.00 86.94 184 ALA A C 1
ATOM 1385 O O . ALA A 1 184 ? -5.411 -13.687 24.848 1.00 86.94 184 ALA A O 1
ATOM 1386 N N . ILE A 1 185 ? -3.344 -14.563 24.882 1.00 88.06 185 ILE A N 1
ATOM 1387 C CA . ILE A 1 185 ? -3.411 -15.057 26.264 1.00 88.06 185 ILE A CA 1
ATOM 1388 C C . ILE A 1 185 ? -3.529 -13.889 27.248 1.00 88.06 185 ILE A C 1
ATOM 1390 O O . ILE A 1 185 ? -4.381 -13.925 28.135 1.00 88.06 185 ILE A O 1
ATOM 1394 N N . ALA A 1 186 ? -2.725 -12.835 27.084 1.00 87.69 186 ALA A N 1
ATOM 1395 C CA . ALA A 1 186 ? -2.797 -11.652 27.939 1.00 87.69 186 ALA A CA 1
ATOM 1396 C C . ALA A 1 186 ? -4.191 -11.002 27.894 1.00 87.69 186 ALA A C 1
ATOM 1398 O O . ALA A 1 186 ? -4.756 -10.671 28.938 1.00 87.69 186 ALA A O 1
ATOM 1399 N N . LEU A 1 187 ? -4.783 -10.883 26.701 1.00 85.56 187 LEU A N 1
ATOM 1400 C CA . LEU A 1 187 ? -6.151 -10.390 26.535 1.00 85.56 187 LEU A CA 1
ATOM 1401 C C . LEU A 1 187 ? -7.186 -11.306 27.182 1.00 85.56 187 LEU A C 1
ATOM 1403 O O . LEU A 1 187 ? -8.069 -10.819 27.887 1.00 85.56 187 LEU A O 1
ATOM 1407 N N . ALA A 1 188 ? -7.064 -12.619 26.992 1.00 85.69 188 ALA A N 1
ATOM 1408 C CA . ALA A 1 188 ? -7.958 -13.587 27.614 1.00 85.69 188 ALA A CA 1
ATOM 1409 C C . ALA A 1 188 ? -7.936 -13.464 29.146 1.00 85.69 188 ALA A C 1
ATOM 1411 O O . ALA A 1 188 ? -8.997 -13.413 29.763 1.00 85.69 188 ALA A O 1
ATOM 1412 N N . ILE A 1 189 ? -6.750 -13.326 29.752 1.00 87.19 189 ILE A N 1
ATOM 1413 C CA . ILE A 1 189 ? -6.594 -13.132 31.202 1.00 87.19 189 ILE A CA 1
ATOM 1414 C C . ILE A 1 189 ? -7.256 -11.826 31.659 1.00 87.19 189 ILE A C 1
ATOM 1416 O O . ILE A 1 189 ? -7.977 -11.826 32.658 1.00 87.19 189 ILE A O 1
ATO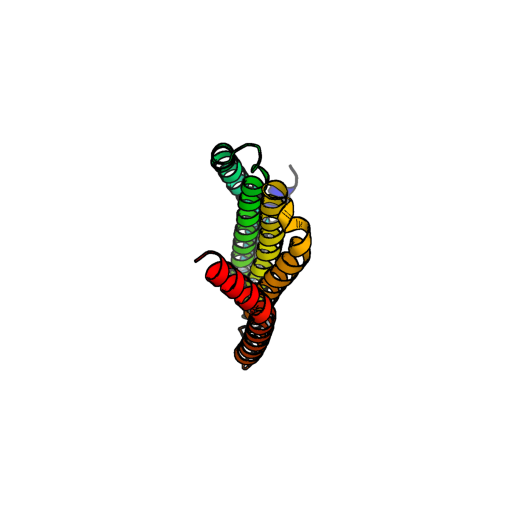M 1420 N N . MET A 1 190 ? -7.075 -10.725 30.921 1.00 83.44 190 MET A N 1
ATOM 1421 C CA . MET A 1 190 ? -7.715 -9.442 31.241 1.00 83.44 190 MET A CA 1
ATOM 1422 C C . MET A 1 190 ? -9.250 -9.496 31.173 1.00 83.44 190 MET A C 1
ATOM 1424 O O . MET A 1 190 ? -9.917 -8.740 31.878 1.00 83.44 190 MET A O 1
ATOM 1428 N N . LEU A 1 191 ? -9.827 -10.396 30.370 1.00 82.81 191 LEU A N 1
ATOM 1429 C CA . LEU A 1 191 ? -11.278 -10.571 30.258 1.00 82.81 191 LEU A CA 1
ATOM 1430 C C . LEU A 1 191 ? -11.887 -11.434 31.379 1.00 82.81 191 LEU A C 1
ATOM 1432 O O . LEU A 1 191 ? -13.095 -11.341 31.606 1.00 82.81 191 LEU A O 1
ATOM 1436 N N . ILE A 1 192 ? -11.091 -12.225 32.116 1.00 84.44 192 ILE A N 1
ATOM 1437 C CA . ILE A 1 192 ? -11.586 -13.124 33.181 1.00 84.44 192 ILE A CA 1
ATOM 1438 C C . ILE A 1 192 ? -12.430 -12.382 34.238 1.00 84.44 192 ILE A C 1
ATOM 1440 O O . ILE A 1 192 ? -13.546 -12.832 34.514 1.00 84.44 192 ILE A O 1
ATOM 1444 N N . PRO A 1 193 ? -11.987 -11.248 34.823 1.00 80.19 193 PRO A N 1
ATOM 1445 C CA . PRO A 1 193 ? -12.767 -10.550 35.847 1.00 80.19 193 PRO A CA 1
ATOM 1446 C C . PRO A 1 193 ? -14.091 -10.001 35.307 1.00 80.19 193 PRO A C 1
ATOM 1448 O O . PRO A 1 193 ? -15.099 -10.009 36.012 1.00 80.19 193 PRO A O 1
ATOM 1451 N N . ILE A 1 194 ? -14.097 -9.553 34.047 1.00 82.25 194 ILE A N 1
ATOM 1452 C CA . ILE A 1 194 ? -15.280 -9.006 33.375 1.00 82.25 194 ILE A CA 1
ATOM 1453 C C . ILE A 1 194 ? -16.298 -10.124 33.137 1.00 82.25 194 ILE A C 1
ATOM 1455 O O . ILE A 1 194 ? -17.461 -9.989 33.515 1.00 82.25 194 ILE A O 1
ATOM 1459 N N . ALA A 1 195 ? -15.853 -11.256 32.584 1.00 79.94 195 ALA A N 1
ATOM 1460 C CA . ALA A 1 195 ? -16.691 -12.432 32.377 1.00 79.94 195 ALA A CA 1
ATOM 1461 C C . ALA A 1 195 ? -17.276 -12.952 33.701 1.00 79.94 195 ALA A C 1
ATOM 1463 O O . ALA A 1 195 ? -18.474 -13.224 33.780 1.00 79.94 195 ALA A O 1
ATOM 1464 N N . TYR A 1 196 ? -16.468 -13.012 34.766 1.00 82.38 196 TYR A N 1
ATOM 1465 C CA . TYR A 1 196 ? -16.926 -13.413 36.098 1.00 82.38 196 TYR A CA 1
ATOM 1466 C C . TYR A 1 196 ? -17.970 -12.446 36.679 1.00 82.38 196 TYR A C 1
ATOM 1468 O O . TYR A 1 196 ? -18.992 -12.878 37.214 1.00 82.38 196 TYR A O 1
ATOM 1476 N N . ALA A 1 197 ? -17.754 -11.133 36.553 1.00 81.31 197 ALA A N 1
ATOM 1477 C CA . ALA A 1 197 ? -18.699 -10.123 37.026 1.00 81.31 197 ALA A CA 1
ATOM 1478 C C . ALA A 1 197 ? -20.039 -10.176 36.274 1.00 81.31 197 ALA A C 1
ATOM 1480 O O . ALA A 1 197 ? -21.095 -10.065 36.901 1.00 81.31 197 ALA A O 1
ATOM 1481 N N . MET A 1 198 ? -20.008 -10.387 34.954 1.00 83.00 198 MET A N 1
ATOM 1482 C CA . MET A 1 198 ? -21.215 -10.571 34.142 1.00 83.00 198 MET A CA 1
ATOM 1483 C C . MET A 1 198 ? -21.950 -11.861 34.513 1.00 83.00 198 MET A C 1
ATOM 1485 O O . MET A 1 198 ? -23.144 -11.811 34.799 1.00 83.00 198 MET A O 1
ATOM 1489 N N . ALA A 1 199 ? -21.241 -12.990 34.618 1.00 83.56 199 ALA A N 1
ATOM 1490 C CA . ALA A 1 199 ? -21.827 -14.265 35.032 1.00 83.56 199 ALA A CA 1
ATOM 1491 C C . ALA A 1 199 ? -22.490 -14.173 36.419 1.00 83.56 199 ALA A C 1
ATOM 1493 O O . ALA A 1 199 ? -23.586 -14.696 36.624 1.00 83.56 199 ALA A O 1
ATOM 1494 N N . LYS A 1 200 ? -21.869 -13.448 37.361 1.00 83.75 200 LYS A N 1
ATOM 1495 C CA . LYS A 1 200 ? -22.418 -13.198 38.703 1.00 83.75 200 LYS A CA 1
ATOM 1496 C C . LYS A 1 200 ? -23.652 -12.288 38.701 1.00 83.75 200 LYS A C 1
ATOM 1498 O O . LYS A 1 200 ? -24.505 -12.435 39.571 1.00 83.75 200 LYS A O 1
ATOM 1503 N N . LYS A 1 201 ? -23.751 -11.329 37.772 1.00 80.81 201 LYS A N 1
ATOM 1504 C CA . LYS A 1 201 ? -24.971 -10.520 37.593 1.00 80.81 201 LYS A CA 1
ATOM 1505 C C . LYS A 1 201 ? -26.110 -11.367 37.031 1.00 80.81 201 LYS A C 1
ATOM 1507 O O . LYS A 1 201 ? -27.189 -11.357 37.604 1.00 80.81 201 LYS A O 1
ATOM 1512 N N . MET A 1 202 ? -25.839 -12.156 35.992 1.00 78.19 202 MET A N 1
ATOM 1513 C CA . MET A 1 202 ? -26.842 -13.024 35.363 1.00 78.19 202 MET A CA 1
ATOM 1514 C C . MET A 1 202 ? -27.419 -14.062 36.335 1.00 78.19 202 MET A C 1
ATOM 1516 O O . MET A 1 202 ? -28.612 -14.317 36.308 1.00 78.19 202 MET A O 1
ATOM 1520 N N . THR A 1 203 ? -26.597 -14.609 37.234 1.00 77.75 203 THR A N 1
ATOM 1521 C CA . THR A 1 203 ? -27.047 -15.556 38.276 1.00 77.75 203 THR A CA 1
ATOM 1522 C C . THR A 1 203 ? -27.792 -14.910 39.446 1.00 77.75 203 THR A C 1
ATOM 1524 O O . THR A 1 203 ? -28.356 -15.630 40.259 1.00 77.75 203 THR A O 1
ATOM 1527 N N . LYS A 1 204 ? -27.785 -13.576 39.573 1.00 69.06 204 LYS A N 1
ATOM 1528 C CA . LYS A 1 204 ? -28.568 -12.847 40.588 1.00 69.06 204 LYS A CA 1
ATOM 1529 C C . LYS A 1 204 ? -29.917 -12.342 40.069 1.00 69.06 204 LYS A C 1
ATOM 1531 O O . LYS A 1 204 ? -30.741 -11.945 40.884 1.00 69.06 204 LYS A O 1
ATOM 1536 N N . GLU A 1 205 ? -30.110 -12.306 38.752 1.00 56.06 205 GLU A N 1
ATOM 1537 C CA . GLU A 1 205 ? -31.377 -11.924 38.108 1.00 56.06 205 GLU A CA 1
ATOM 1538 C C . GLU A 1 205 ? -32.282 -13.132 37.784 1.00 56.06 205 GLU A C 1
ATOM 1540 O O . GLU A 1 205 ? -33.396 -12.947 37.301 1.00 56.06 205 GLU A O 1
ATOM 1545 N N . THR A 1 206 ? -31.827 -14.352 38.091 1.00 44.31 206 THR A N 1
ATOM 1546 C CA . THR A 1 206 ? -32.616 -15.600 38.147 1.00 44.31 206 THR A CA 1
ATOM 1547 C C . THR A 1 206 ? -32.902 -15.990 39.585 1.00 44.31 206 THR A C 1
ATOM 1549 O O . THR A 1 206 ? -34.053 -16.383 39.869 1.00 44.31 206 THR A O 1
#

Radius of gyration: 25.76 Å; chains: 1; bounding box: 65×39×76 Å